Protein 6DXO (pdb70)

Secondary structure (P-SEA, 3-state):
caaaaaaacaaaaaaaaaaacaaaaaaaaccccccaaaaaaaaaaaaaaaaaaccccccccccaaaaaaaaaaaaaaaccaaaaaaaaaaccaaaaaaaaacccccccaaaaaaaacccaaaaaaaaaaaaaaaaacc/caaaaaaaaaaaaaaaaaaccaaaaaaaaaaaaacccccccaaaaaaaaaaaaaaaaaacc

Organism: Streptomyces venezuelae (strain ATCC 10712 / CBS 650.69 / DSM 40230 / JCM 4526 / NBRC 13096 / PD 04745) (NCBI:txid953739)

B-factor: mean 38.61, std 22.03, range [11.45, 143.16]

Structure (mmCIF, N/CA/C/O backbone):
data_6DXO
#
_entry.id   6DXO
#
_cell.length_a   44.409
_cell.length_b   43.375
_cell.length_c   58.715
_cell.angle_alpha   90.000
_cell.angle_beta   111.970
_cell.angle_gamma   90.000
#
_symmetry.space_group_name_H-M   'P 1 21 1'
#
loop_
_entity.id
_entity.type
_entity.pdbx_description
1 polymer 'RNA polymerase ECF-subfamily sigma factor'
2 polymer BldN
3 water water
#
loop_
_atom_site.group_PDB
_atom_site.id
_atom_site.type_symbol
_atom_site.label_atom_id
_atom_site.label_alt_id
_atom_site.label_comp_id
_atom_site.label_asym_id
_atom_site.label_entity_id
_atom_site.label_seq_id
_atom_site.pdbx_PDB_ins_code
_atom_site.Cartn_x
_atom_site.Cartn_y
_atom_site.Cartn_z
_atom_site.occupancy
_atom_site.B_iso_or_equiv
_atom_site.auth_seq_id
_atom_site.auth_comp_id
_atom_site.auth_asym_id
_atom_site.auth_atom_id
_atom_site.pdbx_PDB_model_num
ATOM 1 C CA . ASP A 1 2 ? 7.832 -8.327 34.759 1.00 52.40 2 ASP A CA 1
ATOM 2 C C . ASP A 1 2 ? 7.073 -8.740 33.505 1.00 50.77 2 ASP A C 1
ATOM 3 O O . ASP A 1 2 ? 7.613 -9.449 32.654 1.00 58.90 2 ASP A O 1
ATOM 5 N N . LEU A 1 3 ? 5.817 -8.314 33.390 1.00 35.76 3 LEU A N 1
ATOM 6 C CA . LEU A 1 3 ? 5.120 -8.459 32.123 1.00 32.14 3 LEU A CA 1
ATOM 7 C C . LEU A 1 3 ? 5.940 -7.758 31.054 1.00 23.39 3 LEU A C 1
ATOM 8 O O . LEU A 1 3 ? 5.972 -8.188 29.903 1.00 27.57 3 LEU A O 1
ATOM 13 N N . VAL A 1 4 ? 6.575 -6.653 31.439 1.00 26.20 4 VAL A N 1
ATOM 14 C CA . VAL A 1 4 ? 7.418 -5.902 30.520 1.00 23.84 4 VAL A CA 1
ATOM 15 C C . VAL A 1 4 ? 8.606 -6.758 30.113 1.00 28.88 4 VAL A C 1
ATOM 16 O O . VAL A 1 4 ? 8.879 -6.927 28.928 1.00 23.15 4 VAL A O 1
ATOM 20 N N . ASP A 1 5 ? 9.294 -7.309 31.109 1.00 35.48 5 ASP A N 1
ATOM 21 C CA . ASP A 1 5 ? 10.402 -8.233 30.865 1.00 37.20 5 ASP A CA 1
ATOM 22 C C . ASP A 1 5 ? 9.985 -9.406 29.984 1.00 32.37 5 ASP A C 1
ATOM 23 O O . ASP A 1 5 ? 10.763 -9.854 29.141 1.00 32.82 5 ASP A O 1
ATOM 28 N N . ARG A 1 6 ? 8.758 -9.899 30.160 1.00 30.22 6 ARG A N 1
ATOM 29 C CA . ARG A 1 6 ? 8.258 -10.977 29.304 1.00 32.29 6 ARG A CA 1
ATOM 30 C C . ARG A 1 6 ? 8.021 -10.548 27.849 1.00 33.92 6 ARG A C 1
ATOM 31 O O . ARG A 1 6 ? 8.257 -11.320 26.925 1.00 30.87 6 ARG A O 1
ATOM 39 N N . ALA A 1 7 ? 7.528 -9.327 27.644 1.00 26.43 7 ALA A N 1
ATOM 40 C CA . ALA A 1 7 ? 7.366 -8.807 26.289 1.00 22.62 7 ALA A CA 1
ATOM 41 C C . ALA A 1 7 ? 8.718 -8.577 25.618 1.00 21.13 7 ALA A C 1
ATOM 42 O O . ALA A 1 7 ? 8.852 -8.685 24.396 1.00 26.92 7 ALA A O 1
ATOM 44 N N . GLN A 1 8 ? 9.694 -8.175 26.417 1.00 18.42 8 GLN A N 1
ATOM 45 C CA . GLN A 1 8 ? 11.031 -7.952 25.885 1.00 24.32 8 GLN A CA 1
ATOM 46 C C . GLN A 1 8 ? 11.665 -9.293 25.491 1.00 31.15 8 GLN A C 1
ATOM 47 O O . GLN A 1 8 ? 12.787 -9.330 24.978 1.00 32.31 8 GLN A O 1
ATOM 53 N N . ALA A 1 9 ? 10.917 -10.375 25.731 1.00 34.83 9 ALA A N 1
ATOM 54 C CA . ALA A 1 9 ? 11.232 -11.719 25.228 1.00 35.48 9 ALA A CA 1
ATOM 55 C C . ALA A 1 9 ? 10.385 -12.069 24.002 1.00 37.13 9 ALA A C 1
ATOM 56 O O . ALA A 1 9 ? 10.353 -13.217 23.563 1.00 41.24 9 ALA A O 1
ATOM 58 N N . GLY A 1 10 ? 9.685 -11.083 23.458 1.00 36.79 10 GLY A N 1
ATOM 59 C CA . GLY A 1 10 ? 8.908 -11.314 22.256 1.00 44.93 10 GLY A CA 1
ATOM 60 C C . GLY A 1 10 ? 7.693 -12.209 22.439 1.00 44.01 10 GLY A C 1
ATOM 61 O O . GLY A 1 10 ? 7.096 -12.638 21.456 1.00 50.59 10 GLY A O 1
ATOM 62 N N . GLU A 1 11 ? 7.336 -12.511 23.685 1.00 41.55 11 GLU A N 1
ATOM 63 C CA . GLU A 1 11 ? 6.024 -13.094 23.961 1.00 34.36 11 GLU A CA 1
ATOM 64 C C . GLU A 1 11 ? 5.005 -12.024 23.639 1.00 31.19 11 GLU A C 1
ATOM 65 O O . GLU A 1 11 ? 4.818 -11.084 24.417 1.00 33.65 11 GLU A O 1
ATOM 71 N N . ALA A 1 12 ? 4.369 -12.163 22.479 1.00 33.58 12 ALA A N 1
ATOM 72 C CA . ALA A 1 12 ? 3.482 -11.138 21.955 1.00 35.45 12 ALA A CA 1
ATOM 73 C C . ALA A 1 12 ? 2.296 -10.901 22.877 1.00 34.10 12 ALA A C 1
ATOM 74 O O . ALA A 1 12 ? 1.862 -9.768 23.038 1.00 28.03 12 ALA A O 1
ATOM 76 N N . GLU A 1 13 ? 1.779 -11.971 23.477 1.00 34.23 13 GLU A N 1
ATOM 77 C CA . GLU A 1 13 ? 0.618 -11.871 24.358 1.00 32.68 13 GLU A CA 1
ATOM 78 C C . GLU A 1 13 ? 0.919 -11.082 25.636 1.00 31.25 13 GLU A C 1
ATOM 79 O O . GLU A 1 13 ? 0.028 -10.449 26.202 1.00 29.96 13 GLU A O 1
ATOM 85 N N . ALA A 1 14 ? 2.171 -11.113 26.089 1.00 23.05 14 ALA A N 1
ATOM 86 C CA . ALA A 1 14 ? 2.557 -10.302 27.227 1.00 21.66 14 ALA A CA 1
ATOM 87 C C . ALA A 1 14 ? 2.370 -8.824 26.896 1.00 21.48 14 ALA A C 1
ATOM 88 O O . ALA A 1 14 ? 1.911 -8.057 27.741 1.00 21.74 14 ALA A O 1
ATOM 90 N N . PHE A 1 15 ? 2.690 -8.425 25.668 1.00 18.60 15 PHE A N 1
ATOM 91 C CA . PHE A 1 15 ? 2.483 -7.020 25.298 1.00 17.72 15 PHE A CA 1
ATOM 92 C C . PHE A 1 15 ? 0.977 -6.734 25.197 1.00 20.34 15 PHE A C 1
ATOM 93 O O . PHE A 1 15 ? 0.508 -5.661 25.529 1.00 20.54 15 PHE A O 1
ATOM 101 N N . GLY A 1 16 ? 0.214 -7.719 24.760 1.00 19.57 16 GLY A N 1
ATOM 102 C CA . GLY A 1 16 ? -1.241 -7.564 24.779 1.00 16.85 16 GLY A CA 1
ATOM 103 C C . GLY A 1 16 ? -1.755 -7.289 26.182 1.00 17.98 16 GLY A C 1
ATOM 104 O O . GLY A 1 16 ? -2.636 -6.438 26.402 1.00 18.80 16 GLY A O 1
ATOM 105 N N . ARG A 1 17 ? -1.211 -8.014 27.149 1.00 15.62 17 ARG A N 1
ATOM 106 C CA . ARG A 1 17 ? -1.548 -7.808 28.546 1.00 14.33 17 ARG A CA 1
ATOM 107 C C . ARG A 1 17 ? -1.128 -6.416 29.048 1.00 17.47 17 ARG A C 1
ATOM 108 O O . ARG A 1 17 ? -1.798 -5.828 29.903 1.00 19.47 17 ARG A O 1
ATOM 116 N N . LEU A 1 18 ? -0.009 -5.901 28.553 1.00 20.48 18 LEU A N 1
ATOM 117 C CA . LEU A 1 18 ? 0.393 -4.549 28.945 1.00 17.34 18 LEU A CA 1
ATOM 118 C C . LEU A 1 18 ? -0.670 -3.561 28.441 1.00 15.08 18 LEU A C 1
ATOM 119 O O . LEU A 1 18 ? -1.068 -2.651 29.165 1.00 16.92 18 LEU A O 1
ATOM 124 N N . TYR A 1 19 ? -1.124 -3.749 27.210 1.00 17.52 19 TYR A N 1
ATOM 125 C CA . TYR A 1 19 ? -2.241 -2.960 26.690 1.00 19.46 19 TYR A CA 1
ATOM 126 C C . TYR A 1 19 ? -3.480 -3.063 27.575 1.00 18.57 19 TYR A C 1
ATOM 127 O O . TYR A 1 19 ? -4.078 -2.052 27.945 1.00 15.34 19 TYR A O 1
ATOM 136 N N . ASP A 1 20 ? -3.875 -4.285 27.935 1.00 15.82 20 ASP A N 1
ATOM 137 C CA . ASP A 1 20 ? -4.977 -4.442 28.878 1.00 18.41 20 ASP A CA 1
ATOM 138 C C . ASP A 1 20 ? -4.818 -3.614 30.155 1.00 15.69 20 ASP A C 1
ATOM 139 O O . ASP A 1 20 ? -5.757 -2.962 30.612 1.00 22.71 20 ASP A O 1
ATOM 144 N N . GLN A 1 21 ? -3.620 -3.618 30.727 1.00 15.21 21 GLN A N 1
ATOM 145 C CA . GLN A 1 21 ? -3.382 -3.005 32.021 1.00 15.67 21 GLN A CA 1
ATOM 146 C C . GLN A 1 21 ? -3.358 -1.463 31.944 1.00 19.84 21 GLN A C 1
ATOM 147 O O . GLN A 1 21 ? -3.838 -0.779 32.847 1.00 22.22 21 GLN A O 1
ATOM 153 N N . TYR A 1 22 ? -2.812 -0.940 30.857 1.00 15.34 22 TYR A N 1
ATOM 154 C CA . TYR A 1 22 ? -2.492 0.493 30.785 1.00 14.22 22 TYR A CA 1
ATOM 155 C C . TYR A 1 22 ? -3.319 1.301 29.789 1.00 18.52 22 TYR A C 1
ATOM 156 O O . TYR A 1 22 ? -3.244 2.542 29.792 1.00 15.25 22 TYR A O 1
ATOM 165 N N . SER A 1 23 ? -4.082 0.641 28.922 1.00 15.31 23 SER A N 1
ATOM 166 C CA . SER A 1 23 ? -4.711 1.393 27.826 1.00 19.43 23 SER A CA 1
ATOM 167 C C . SER A 1 23 ? -5.679 2.463 28.300 1.00 17.02 23 SER A C 1
ATOM 168 O O . SER A 1 23 ? -5.689 3.570 27.745 1.00 15.41 23 SER A O 1
ATOM 171 N N . ASP A 1 24 ? -6.474 2.169 29.330 1.00 17.68 24 ASP A N 1
ATOM 172 C CA . ASP A 1 24 ? -7.492 3.141 29.766 1.00 20.54 24 ASP A CA 1
ATOM 173 C C . ASP A 1 24 ? -6.837 4.374 30.386 1.00 18.59 24 ASP A C 1
ATOM 174 O O . ASP A 1 24 ? -7.308 5.502 30.226 1.00 16.85 24 ASP A O 1
ATOM 179 N N . THR A 1 25 ? -5.737 4.163 31.100 1.00 15.02 25 THR A N 1
ATOM 180 C CA . THR A 1 25 ? -5.021 5.293 31.689 1.00 13.26 25 THR A CA 1
ATOM 181 C C . THR A 1 25 ? -4.414 6.193 30.620 1.00 14.51 25 THR A C 1
ATOM 182 O O . THR A 1 25 ? -4.486 7.422 30.741 1.00 18.25 25 THR A O 1
ATOM 186 N N . VAL A 1 26 ? -3.797 5.599 29.593 1.00 13.05 26 VAL A N 1
ATOM 187 C CA . VAL A 1 26 ? -3.231 6.374 28.485 1.00 14.09 26 VAL A CA 1
ATOM 188 C C . VAL A 1 26 ? -4.358 7.142 27.808 1.00 17.17 26 VAL A C 1
ATOM 189 O O . VAL A 1 26 ? -4.261 8.346 27.557 1.00 14.24 26 VAL A O 1
ATOM 193 N N . TYR A 1 27 ? -5.447 6.436 27.545 1.00 12.24 27 TYR A N 1
ATOM 194 C CA . TYR A 1 27 ? -6.589 7.058 26.854 1.00 11.90 27 TYR A CA 1
ATOM 195 C C . TYR A 1 27 ? -7.115 8.253 27.630 1.00 14.92 27 TYR A C 1
ATOM 196 O O . TYR A 1 27 ? -7.381 9.319 27.052 1.00 16.51 27 TYR A O 1
ATOM 205 N N . ARG A 1 28 ? -7.265 8.090 28.935 1.00 17.17 28 ARG A N 1
ATOM 206 C CA . ARG A 1 28 ? -7.774 9.168 29.782 1.00 20.41 28 ARG A CA 1
ATOM 207 C C . ARG A 1 28 ? -6.831 10.355 29.854 1.00 21.21 28 ARG A C 1
ATOM 208 O O . ARG A 1 28 ? -7.283 11.488 29.871 1.00 18.68 28 ARG A O 1
ATOM 216 N N . TYR A 1 29 ? -5.522 10.102 29.857 1.00 11.45 29 TYR A N 1
ATOM 217 C CA . TYR A 1 29 ? -4.584 11.220 29.811 1.00 15.48 29 TYR A CA 1
ATOM 218 C C . TYR A 1 29 ? -4.763 12.028 28.512 1.00 22.04 29 TYR A C 1
ATOM 219 O O . TYR A 1 29 ? -4.806 13.278 28.516 1.00 19.05 29 TYR A O 1
ATOM 228 N N . ILE A 1 30 ? -4.898 11.308 27.405 1.00 15.15 30 ILE A N 1
ATOM 229 C CA . ILE A 1 30 ? -5.010 11.907 26.079 1.00 16.37 30 ILE A CA 1
ATOM 230 C C . ILE A 1 30 ? -6.378 12.588 25.866 1.00 17.14 30 ILE A C 1
ATOM 231 O O . ILE A 1 30 ? -6.456 13.664 25.269 1.00 21.88 30 ILE A O 1
ATOM 236 N N . TYR A 1 31 ? -7.429 11.956 26.386 1.00 14.67 31 TYR A N 1
ATOM 237 C CA . TYR A 1 31 ? -8.827 12.304 26.089 1.00 17.26 31 TYR A CA 1
ATOM 238 C C . TYR A 1 31 ? -9.105 13.796 26.249 1.00 19.38 31 TYR A C 1
ATOM 239 O O . TYR A 1 31 ? -9.800 14.409 25.430 1.00 22.74 31 TYR A O 1
ATOM 248 N N . TYR A 1 32 ? -8.571 14.359 27.326 1.00 17.59 32 TYR A N 1
ATOM 249 C CA . TYR A 1 32 ? -8.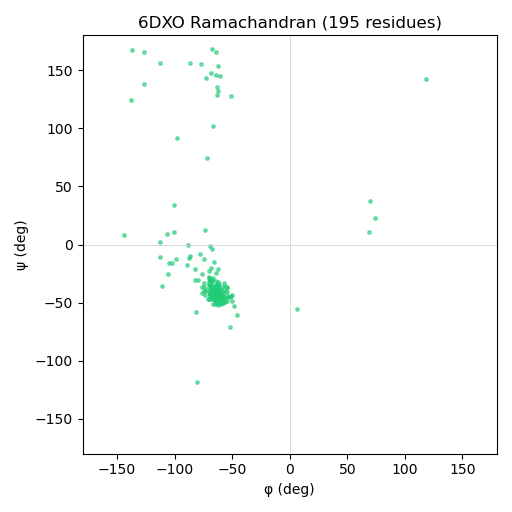923 15.714 27.723 1.00 22.67 32 TYR A CA 1
ATOM 250 C C . TYR A 1 32 ? -8.018 16.732 27.043 1.00 22.74 32 TYR A C 1
ATOM 251 O O . TYR A 1 32 ? -8.194 17.943 27.229 1.00 29.32 32 TYR A O 1
ATOM 260 N N . ARG A 1 33 ? -7.075 16.238 26.239 1.00 19.02 33 ARG A N 1
ATOM 261 C CA . ARG A 1 33 ? -6.050 17.064 25.599 1.00 17.70 33 ARG A CA 1
ATOM 262 C C . ARG A 1 33 ? -6.179 17.156 24.087 1.00 27.11 33 ARG A C 1
ATOM 26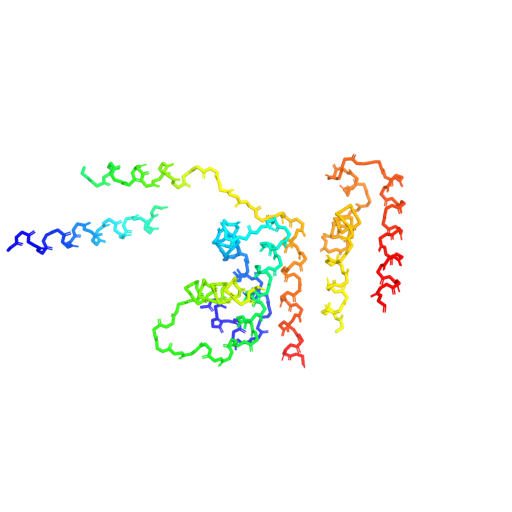3 O O . ARG A 1 33 ? -5.365 17.810 23.435 1.00 31.16 33 ARG A O 1
ATOM 271 N N . VAL A 1 34 ? -7.204 16.524 23.526 1.00 21.42 34 VAL A N 1
ATOM 272 C CA . VAL A 1 34 ? -7.382 16.558 22.088 1.00 23.28 34 VAL A CA 1
ATOM 273 C C . VAL A 1 34 ? -8.838 16.791 21.753 1.00 25.00 34 VAL A C 1
ATOM 274 O O . VAL A 1 34 ? -9.714 16.681 22.615 1.00 25.30 34 VAL A O 1
ATOM 278 N N . GLY A 1 35 ? -9.087 17.103 20.489 1.00 32.72 35 GLY A N 1
ATOM 279 C CA . GLY A 1 35 ? -10.430 17.368 20.018 1.00 36.76 35 GLY A CA 1
ATOM 280 C C . GLY A 1 35 ? -11.003 16.133 19.359 1.00 43.17 35 GLY A C 1
ATOM 281 O O . GLY A 1 35 ? -10.807 15.901 18.166 1.00 56.21 35 GLY A O 1
ATOM 282 N N . GLY A 1 36 ? -11.684 15.318 20.152 1.00 30.23 36 GLY A N 1
ATOM 283 C CA . GLY A 1 36 ? -12.465 14.225 19.614 1.00 31.72 36 GLY A CA 1
ATOM 284 C C . GLY A 1 36 ? -11.997 12.864 20.081 1.00 29.35 36 GLY A C 1
ATOM 285 O O . GLY A 1 36 ? -10.797 12.619 20.217 1.00 23.91 36 GLY A O 1
ATOM 286 N N . LYS A 1 37 ? -12.964 11.984 20.309 1.00 30.13 37 LYS A N 1
ATOM 287 C CA . LYS A 1 37 ? -12.720 10.619 20.769 1.00 30.64 37 LYS A CA 1
ATOM 288 C C . LYS A 1 37 ? -11.867 9.821 19.790 1.00 28.38 37 LYS A C 1
ATOM 289 O O . LYS A 1 37 ? -10.987 9.068 20.197 1.00 24.86 37 LYS A O 1
ATOM 295 N N . ALA A 1 38 ? -12.138 9.976 18.496 1.00 29.23 38 ALA A N 1
ATOM 296 C CA . ALA A 1 38 ? -11.365 9.294 17.460 1.00 31.88 38 ALA A CA 1
ATOM 297 C C . ALA A 1 38 ? -9.867 9.642 17.513 1.00 27.63 38 ALA A C 1
ATOM 298 O O . ALA A 1 38 ? -9.006 8.772 17.393 1.00 24.78 38 ALA A O 1
ATOM 300 N N . THR A 1 39 ? -9.557 10.921 17.673 1.00 24.41 39 THR A N 1
ATOM 301 C CA . THR A 1 39 ? -8.168 11.329 17.823 1.00 22.57 39 THR A CA 1
ATOM 302 C C . THR A 1 39 ? -7.553 10.727 19.080 1.00 23.34 39 THR A C 1
ATOM 303 O O . THR A 1 39 ? -6.420 10.231 19.051 1.00 22.17 39 THR A O 1
ATOM 307 N N . ALA A 1 40 ? -8.307 10.741 20.174 1.00 18.77 40 ALA A N 1
ATOM 308 C CA . ALA A 1 40 ? -7.813 10.169 21.432 1.00 15.87 40 ALA A CA 1
ATOM 309 C C . ALA A 1 40 ? -7.548 8.659 21.280 1.00 18.32 40 ALA A C 1
ATOM 310 O O . ALA A 1 40 ? -6.543 8.134 21.770 1.00 17.17 40 ALA A O 1
ATOM 312 N N . GLU A 1 41 ? -8.435 7.974 20.568 1.00 17.85 41 GLU A N 1
ATOM 313 C CA . GLU A 1 41 ? -8.259 6.541 20.319 1.00 21.00 41 GLU A CA 1
ATOM 314 C C . GLU A 1 41 ? -7.025 6.298 19.462 1.00 19.09 41 GLU A C 1
ATOM 315 O O . GLU A 1 41 ? -6.221 5.406 19.757 1.00 19.93 41 GLU A O 1
ATOM 321 N N . ASP A 1 42 ? -6.871 7.087 18.398 1.00 17.95 42 ASP A N 1
ATOM 322 C CA . ASP A 1 42 ? -5.742 6.932 17.480 1.00 21.66 42 ASP A CA 1
ATOM 323 C C . ASP A 1 42 ? -4.390 7.178 18.153 1.00 22.52 42 ASP A C 1
ATOM 324 O O . ASP A 1 42 ? -3.436 6.421 17.946 1.00 22.90 42 ASP A O 1
ATOM 329 N N . LEU A 1 43 ? -4.305 8.235 18.953 1.00 17.88 43 LEU A N 1
ATOM 330 C CA . LEU A 1 43 ? -3.068 8.519 19.669 1.00 18.92 43 LEU A CA 1
ATOM 331 C C . LEU A 1 43 ? -2.798 7.490 20.782 1.00 17.64 43 LEU A C 1
ATOM 332 O O . LEU A 1 43 ? -1.662 7.289 21.196 1.00 19.05 43 LEU A O 1
ATOM 337 N N . THR A 1 44 ? -3.841 6.824 21.263 1.00 16.75 44 THR A N 1
ATOM 338 C CA . THR A 1 44 ? -3.633 5.791 22.278 1.00 16.89 44 THR A CA 1
ATOM 339 C C . THR A 1 44 ? -2.935 4.630 21.599 1.00 14.83 44 THR A C 1
ATOM 340 O O . THR A 1 44 ? -1.932 4.098 22.098 1.00 15.93 44 THR A O 1
ATOM 344 N N . SER A 1 45 ? -3.450 4.258 20.436 1.00 17.04 45 SER A N 1
ATOM 345 C CA . SER A 1 45 ? -2.842 3.210 19.623 1.00 21.43 45 SER A CA 1
ATOM 346 C C . SER A 1 45 ? -1.408 3.573 19.279 1.00 22.68 45 SER A C 1
ATOM 347 O O . SER A 1 45 ? -0.498 2.774 19.470 1.00 19.06 45 SER A O 1
ATOM 350 N N . GLU A 1 46 ? -1.200 4.787 18.774 1.00 16.86 46 GLU A N 1
ATOM 351 C CA . GLU A 1 46 ? 0.166 5.223 18.451 1.00 19.47 46 GLU A CA 1
ATOM 352 C C . GLU A 1 46 ? 1.142 5.211 19.643 1.00 18.79 46 GLU A C 1
ATOM 353 O O . GLU A 1 46 ? 2.328 4.892 19.474 1.00 20.22 46 GLU A O 1
ATOM 359 N N . THR A 1 47 ? 0.654 5.554 20.832 1.00 12.99 47 THR A N 1
ATOM 360 C CA . THR A 1 47 ? 1.479 5.537 22.035 1.00 14.88 47 THR A CA 1
ATOM 361 C C . THR A 1 47 ? 2.015 4.134 22.290 1.00 18.93 47 THR A C 1
ATOM 362 O O . THR A 1 47 ? 3.208 3.933 22.484 1.00 18.19 47 THR A O 1
ATOM 366 N N . PHE A 1 48 ? 1.121 3.154 22.285 1.00 14.40 48 PHE A N 1
ATOM 367 C CA . PHE A 1 48 ? 1.570 1.781 22.483 1.00 19.23 48 PHE A CA 1
ATOM 368 C C . PHE A 1 48 ? 2.484 1.271 21.366 1.00 22.88 48 PHE A C 1
ATOM 369 O O . PHE A 1 48 ? 3.455 0.534 21.627 1.00 17.33 48 PHE A O 1
ATOM 377 N N . LEU A 1 49 ? 2.172 1.639 20.127 1.00 19.54 49 LEU A N 1
ATOM 378 C CA . LEU A 1 49 ? 2.994 1.203 19.000 1.00 30.29 49 LEU A CA 1
ATOM 379 C C . LEU A 1 49 ? 4.425 1.736 19.099 1.00 27.22 49 LEU A C 1
ATOM 380 O O . LEU A 1 49 ? 5.389 1.044 18.742 1.00 26.38 49 LEU A O 1
ATOM 385 N N . ARG A 1 50 ? 4.566 2.961 19.600 1.00 23.57 50 ARG A N 1
ATOM 386 C CA . ARG A 1 50 ? 5.885 3.554 19.766 1.00 22.96 50 ARG A CA 1
ATOM 387 C C . ARG A 1 50 ? 6.669 2.846 20.872 1.00 24.28 50 ARG A C 1
ATOM 388 O O . ARG A 1 50 ? 7.857 2.564 20.714 1.00 28.03 50 ARG A O 1
ATOM 396 N N . ALA A 1 51 ? 5.995 2.541 21.975 1.00 19.60 51 ALA A N 1
ATOM 397 C CA . ALA A 1 51 ? 6.623 1.855 23.096 1.00 21.64 51 ALA A CA 1
ATOM 398 C C . ALA A 1 51 ? 7.133 0.501 22.626 1.00 27.36 51 ALA A C 1
ATOM 399 O O . ALA A 1 51 ? 8.225 0.059 22.994 1.00 23.70 51 ALA A O 1
ATOM 401 N N . LEU A 1 52 ? 6.312 -0.150 21.815 1.00 22.55 52 LEU A N 1
ATOM 402 C CA . LEU A 1 52 ? 6.606 -1.491 21.324 1.00 18.63 52 LEU A CA 1
ATOM 403 C C . LEU A 1 52 ? 7.827 -1.446 20.435 1.00 21.89 52 LEU A C 1
ATOM 404 O O . LEU A 1 52 ? 8.756 -2.238 20.598 1.00 25.91 52 LEU A O 1
ATOM 409 N N . ARG A 1 53 ? 7.839 -0.497 19.507 1.00 23.69 53 ARG A N 1
ATOM 410 C CA . ARG A 1 53 ? 8.953 -0.366 18.574 1.00 31.79 53 ARG A CA 1
ATOM 411 C C . ARG A 1 53 ? 10.271 -0.015 19.270 1.00 31.58 53 ARG A C 1
ATOM 412 O O . ARG A 1 53 ? 11.338 -0.304 18.737 1.00 31.54 53 ARG A O 1
ATOM 420 N N . ARG A 1 54 ? 10.200 0.604 20.448 1.00 27.30 54 ARG A N 1
ATOM 421 C CA . ARG A 1 54 ? 11.415 0.971 21.177 1.00 27.01 54 ARG A CA 1
ATOM 422 C C . ARG A 1 54 ? 11.657 0.084 22.394 1.00 19.79 54 ARG A C 1
ATOM 423 O O . ARG A 1 54 ? 12.528 0.362 23.206 1.00 21.24 54 ARG A O 1
ATOM 431 N N . ILE A 1 55 ? 10.884 -0.984 22.532 1.00 21.90 55 ILE A N 1
ATOM 432 C CA . ILE A 1 55 ? 10.926 -1.734 23.772 1.00 25.23 55 ILE A CA 1
ATOM 433 C C . ILE A 1 55 ? 12.320 -2.344 24.045 1.00 24.63 55 ILE A C 1
ATOM 434 O O . ILE A 1 55 ? 12.639 -2.660 25.180 1.00 22.34 55 ILE A O 1
ATOM 439 N N . SER A 1 56 ? 13.134 -2.496 23.008 1.00 21.41 56 SER A N 1
ATOM 440 C CA . SER A 1 56 ? 14.492 -3.053 23.198 1.00 29.08 56 SER A CA 1
ATOM 441 C C . SER A 1 56 ? 15.445 -2.037 23.842 1.00 31.82 56 SER A C 1
ATOM 442 O O . SER A 1 56 ? 16.551 -2.389 24.274 1.00 36.12 56 SER A O 1
ATOM 445 N N . THR A 1 57 ? 15.022 -0.779 23.902 1.00 28.98 57 THR A N 1
ATOM 446 C CA . THR A 1 57 ? 15.855 0.270 24.506 1.00 26.98 57 THR A CA 1
ATOM 447 C C . THR A 1 57 ? 15.425 0.554 25.938 1.00 30.01 57 THR A C 1
ATOM 448 O O . THR A 1 57 ? 16.128 1.237 26.690 1.00 29.91 57 THR A O 1
ATOM 452 N N . PHE A 1 58 ? 14.257 0.039 26.302 1.00 30.49 58 PHE A N 1
ATOM 453 C CA . PHE A 1 58 ? 13.677 0.275 27.617 1.00 25.84 58 PHE A CA 1
ATOM 454 C C . PHE A 1 58 ? 14.435 -0.484 28.689 1.00 28.35 58 PHE A C 1
ATOM 455 O O . PHE A 1 58 ? 13.954 -1.492 29.212 1.00 26.39 58 PHE A O 1
ATOM 463 N N . THR A 1 59 ? 15.627 0.017 29.023 1.00 23.97 59 THR A N 1
ATOM 464 C CA . THR A 1 59 ? 16.563 -0.707 29.861 1.00 31.27 59 THR A CA 1
ATOM 465 C C . THR A 1 59 ? 17.346 0.210 30.810 1.00 33.95 59 THR A C 1
ATOM 466 O O . THR A 1 59 ? 18.287 -0.233 31.474 1.00 38.27 59 THR A O 1
ATOM 470 N N . TRP A 1 60 ? 16.966 1.484 30.865 1.00 32.55 60 TRP A N 1
ATOM 471 C CA . TRP A 1 60 ? 17.652 2.435 31.738 1.00 34.33 60 TRP A CA 1
ATOM 472 C C . TRP A 1 60 ? 17.249 2.281 33.205 1.00 32.79 60 TRP A C 1
ATOM 473 O O . TRP A 1 60 ? 16.153 1.818 33.518 1.00 32.97 60 TRP A O 1
ATOM 484 N N . GLN A 1 61 ? 18.146 2.700 34.092 1.00 33.50 61 GLN A N 1
ATOM 485 C CA . GLN A 1 61 ? 18.066 2.392 35.520 1.00 44.75 61 GLN A CA 1
ATOM 486 C C . GLN A 1 61 ? 16.706 2.556 36.221 1.00 46.48 61 GLN A C 1
ATOM 487 O O . GLN A 1 61 ? 16.161 1.592 36.765 1.00 58.44 61 GLN A O 1
ATOM 493 N N . GLY A 1 62 ? 16.164 3.768 36.224 1.00 30.70 62 GLY A N 1
ATOM 494 C CA . GLY A 1 62 ? 14.952 4.030 36.990 1.00 37.59 62 GLY A CA 1
ATOM 495 C C . GLY A 1 62 ? 13.660 4.060 36.183 1.00 42.24 62 GLY A C 1
ATOM 496 O O . GLY A 1 62 ? 12.735 4.812 36.507 1.00 44.60 62 GLY A O 1
ATOM 497 N N . ARG A 1 63 ? 13.589 3.229 35.145 1.00 39.09 63 ARG A N 1
ATOM 498 C CA . ARG A 1 63 ? 12.456 3.238 34.212 1.00 36.03 63 ARG A CA 1
ATOM 499 C C . ARG A 1 63 ? 11.145 2.752 34.837 1.00 32.59 63 ARG A C 1
ATOM 500 O O . ARG A 1 63 ? 11.135 1.887 35.704 1.00 33.32 63 ARG A O 1
ATOM 508 N N . ASP A 1 64 ? 10.035 3.319 34.376 1.00 38.21 64 ASP A N 1
ATOM 509 C CA . ASP A 1 64 ? 8.710 2.927 34.838 1.00 32.48 64 ASP A CA 1
ATOM 510 C C . ASP A 1 64 ? 7.819 2.881 33.598 1.00 28.16 64 ASP A C 1
ATOM 511 O O . ASP A 1 64 ? 7.747 3.851 32.858 1.00 28.29 64 ASP A O 1
ATOM 516 N N . PHE A 1 65 ? 7.184 1.742 33.351 1.00 27.61 65 PHE A N 1
ATOM 517 C CA . PHE A 1 65 ? 6.506 1.539 32.079 1.00 27.70 65 PHE A CA 1
ATOM 518 C C . PHE A 1 65 ? 5.290 2.455 31.878 1.00 21.23 65 PHE A C 1
ATOM 519 O O . PHE A 1 65 ? 5.143 3.065 30.820 1.00 21.53 65 PHE A O 1
ATOM 527 N N . GLY A 1 66 ? 4.439 2.546 32.897 1.00 26.60 66 GLY A N 1
ATOM 528 C CA . GLY A 1 66 ? 3.308 3.458 32.873 1.00 26.27 66 GLY A CA 1
ATOM 529 C C . GLY A 1 66 ? 3.727 4.907 32.682 1.00 24.66 66 GLY A C 1
ATOM 530 O O . GLY A 1 66 ? 3.146 5.636 31.883 1.00 19.77 66 GLY A O 1
ATOM 531 N N . ALA A 1 67 ? 4.753 5.336 33.413 1.00 21.44 67 ALA A N 1
ATOM 532 C CA . ALA A 1 67 ? 5.275 6.687 33.254 1.00 24.76 67 ALA A CA 1
ATOM 533 C C . ALA A 1 67 ? 5.832 6.912 31.852 1.00 18.89 67 ALA A C 1
ATOM 534 O O . ALA A 1 67 ? 5.687 7.978 31.282 1.00 19.55 67 ALA A O 1
ATOM 536 N N . TRP A 1 68 ? 6.450 5.882 31.282 1.00 18.23 68 TRP A N 1
ATOM 537 C CA . TRP A 1 68 ? 7.005 5.980 29.940 1.00 14.97 68 TRP A CA 1
ATOM 538 C C . TRP A 1 68 ? 5.892 6.161 28.917 1.00 20.11 68 TRP A C 1
ATOM 539 O O . TRP A 1 68 ? 5.983 6.991 28.021 1.00 19.92 68 TRP A O 1
ATOM 550 N N . LEU A 1 69 ? 4.834 5.371 29.066 1.00 17.55 69 LEU A N 1
ATOM 551 C CA . LEU A 1 69 ? 3.682 5.498 28.180 1.00 14.69 69 LEU A CA 1
ATOM 552 C C . LEU A 1 69 ? 3.146 6.936 28.233 1.00 15.42 69 LEU A C 1
ATOM 553 O O . LEU A 1 69 ? 2.882 7.544 27.216 1.00 16.72 69 LEU A O 1
ATOM 558 N N . VAL A 1 70 ? 2.993 7.464 29.435 1.00 18.94 70 VAL A N 1
ATOM 559 C CA . VAL A 1 70 ? 2.453 8.806 29.605 1.00 21.62 70 VAL A CA 1
ATOM 560 C C . VAL A 1 70 ? 3.336 9.859 28.935 1.00 21.05 70 VAL A C 1
ATOM 561 O O . VAL A 1 70 ? 2.848 10.789 28.271 1.00 17.82 70 VAL A O 1
ATOM 565 N N . THR A 1 71 ? 4.644 9.693 29.071 1.00 17.82 71 THR A N 1
ATOM 566 C CA . THR A 1 71 ? 5.561 10.639 28.464 1.00 18.23 71 THR A CA 1
ATOM 567 C C . THR A 1 71 ? 5.560 10.529 26.944 1.00 19.75 71 THR A C 1
ATOM 568 O O . THR A 1 71 ? 5.671 11.529 26.258 1.00 21.38 71 THR A O 1
ATOM 572 N N . ILE A 1 72 ? 5.389 9.313 26.417 1.00 17.81 72 ILE A N 1
ATOM 573 C CA . ILE A 1 72 ? 5.226 9.130 24.979 1.00 20.26 72 ILE A CA 1
ATOM 574 C C . ILE A 1 72 ? 3.958 9.783 24.444 1.00 20.90 72 ILE A C 1
ATOM 575 O O . ILE A 1 72 ? 3.980 10.420 23.395 1.00 23.39 72 ILE A O 1
ATOM 580 N N . ALA A 1 73 ? 2.844 9.612 25.162 1.00 15.76 73 ALA A N 1
ATOM 581 C CA . ALA A 1 73 ? 1.580 10.181 24.728 1.00 18.52 73 ALA A CA 1
ATOM 582 C C . ALA A 1 73 ? 1.695 11.697 24.767 1.00 19.46 73 ALA A C 1
ATOM 583 O O . ALA A 1 73 ? 1.216 12.377 23.875 1.00 19.44 73 ALA A O 1
ATOM 585 N N . ARG A 1 74 ? 2.333 12.207 25.812 1.00 19.50 74 ARG A N 1
ATOM 586 C CA . ARG A 1 74 ? 2.591 13.649 25.913 1.00 21.13 74 ARG A CA 1
ATOM 587 C C . ARG A 1 74 ? 3.332 14.187 24.673 1.00 21.17 74 ARG A C 1
ATOM 588 O O . ARG A 1 74 ? 2.941 15.217 24.111 1.00 26.34 74 ARG A O 1
ATOM 596 N N . ASN A 1 75 ? 4.351 13.455 24.236 1.00 22.55 75 ASN A N 1
ATOM 597 C CA . ASN A 1 75 ? 5.132 13.789 23.037 1.00 29.37 75 ASN A CA 1
ATOM 598 C C . ASN A 1 75 ? 4.241 13.776 21.787 1.00 31.76 75 ASN A C 1
ATOM 599 O O . ASN A 1 75 ? 4.330 14.664 20.943 1.00 28.86 75 ASN A O 1
ATOM 604 N N . LEU A 1 76 ? 3.378 12.765 21.671 1.00 24.30 76 LEU A N 1
ATOM 605 C CA . LEU A 1 76 ? 2.463 12.641 20.530 1.00 22.95 76 LEU A CA 1
ATOM 606 C C . LEU A 1 76 ? 1.400 13.728 20.461 1.00 26.40 76 LEU A C 1
ATOM 607 O O . LEU A 1 76 ? 1.067 14.207 19.388 1.00 30.78 76 LEU A O 1
ATOM 612 N N . VAL A 1 77 ? 0.846 14.099 21.605 1.00 24.84 77 VAL A N 1
ATOM 613 C CA . VAL A 1 77 ? -0.138 15.165 21.638 1.00 27.37 77 VAL A CA 1
ATOM 614 C C . VAL A 1 77 ? 0.541 16.481 21.246 1.00 29.35 77 VAL A C 1
ATOM 615 O O . VAL A 1 77 ? -0.024 17.262 20.491 1.00 35.65 77 VAL A O 1
ATOM 619 N N . ALA A 1 78 ? 1.757 16.696 21.742 1.00 35.63 78 ALA A N 1
ATOM 620 C CA . ALA A 1 78 ? 2.523 17.907 21.428 1.00 35.84 78 ALA A CA 1
ATOM 621 C C . ALA A 1 78 ? 2.825 17.980 19.939 1.00 40.94 78 ALA A C 1
ATOM 622 O O . ALA A 1 78 ? 2.610 19.010 19.298 1.00 48.95 78 ALA A O 1
ATOM 624 N N . ASP A 1 79 ? 3.323 16.874 19.399 1.00 36.42 79 ASP A N 1
ATOM 625 C CA . ASP A 1 79 ? 3.684 16.787 17.993 1.00 42.41 79 ASP A CA 1
ATOM 626 C C . ASP A 1 79 ? 2.464 16.597 17.094 1.00 42.94 79 ASP A C 1
ATOM 627 O O . ASP A 1 79 ? 2.577 16.659 15.870 1.00 44.04 79 ASP A O 1
ATOM 632 N N . HIS A 1 80 ? 1.300 16.379 17.700 1.00 52.61 80 HIS A N 1
ATOM 633 C CA . HIS A 1 80 ? 0.079 16.124 16.935 1.00 52.65 80 HIS A CA 1
ATOM 634 C C . HIS A 1 80 ? -0.299 17.320 16.077 1.00 57.15 80 HIS A C 1
ATOM 635 O O . HIS A 1 80 ? -0.295 17.230 14.852 1.00 64.58 80 HIS A O 1
ATOM 642 N N . SER A 1 88 ? 1.645 -6.457 6.651 1.00 55.47 114 SER A N 1
ATOM 643 C CA . SER A 1 88 ? 0.487 -7.135 6.081 1.00 54.08 114 SER A CA 1
ATOM 644 C C . SER A 1 88 ? -0.687 -7.093 7.055 1.00 57.61 114 SER A C 1
ATOM 645 O O . SER A 1 88 ? -1.670 -6.387 6.823 1.00 55.50 114 SER A O 1
ATOM 648 N N . ASN A 1 89 ? -0.580 -7.852 8.144 1.00 54.22 115 ASN A N 1
ATOM 649 C CA . ASN A 1 89 ? -1.572 -7.793 9.208 1.00 44.93 115 ASN A CA 1
ATOM 650 C C . ASN A 1 89 ? -1.746 -6.363 9.684 1.00 48.18 115 ASN A C 1
ATOM 651 O O . ASN A 1 89 ? -2.852 -5.942 10.017 1.00 44.49 115 ASN A O 1
ATOM 656 N N . ALA A 1 90 ? -0.643 -5.618 9.707 1.00 44.05 116 ALA A N 1
ATOM 657 C CA . ALA A 1 90 ? -0.686 -4.209 10.075 1.00 48.13 116 ALA A CA 1
ATOM 658 C C . ALA A 1 90 ? -1.507 -3.425 9.060 1.00 44.71 116 ALA A C 1
ATOM 659 O O . ALA A 1 90 ? -2.216 -2.492 9.418 1.00 36.03 116 ALA A O 1
ATOM 661 N N . ALA A 1 91 ? -1.394 -3.809 7.791 1.00 51.91 117 ALA A N 1
ATOM 662 C CA . ALA A 1 91 ? -2.142 -3.164 6.717 1.00 49.75 117 ALA A CA 1
ATOM 663 C C . ALA A 1 91 ? -3.593 -3.623 6.748 1.00 41.56 117 ALA A C 1
ATOM 664 O O . ALA A 1 91 ? -4.516 -2.831 6.559 1.00 44.95 117 ALA A O 1
ATOM 666 N N . LEU A 1 92 ? -3.782 -4.914 6.984 1.00 38.10 118 LEU A N 1
ATOM 667 C CA . LEU A 1 92 ? -5.119 -5.475 7.128 1.00 41.15 118 LEU A CA 1
ATOM 668 C C . LEU A 1 92 ? -5.848 -4.782 8.272 1.00 39.07 118 LEU A C 1
ATOM 669 O O . LEU A 1 92 ? -6.986 -4.351 8.126 1.00 37.94 118 LEU A O 1
ATOM 674 N N . LEU A 1 93 ? -5.170 -4.655 9.408 1.00 34.58 119 LEU A N 1
ATOM 675 C CA . LEU A 1 93 ? -5.782 -4.078 10.597 1.00 30.29 119 LEU A CA 1
ATO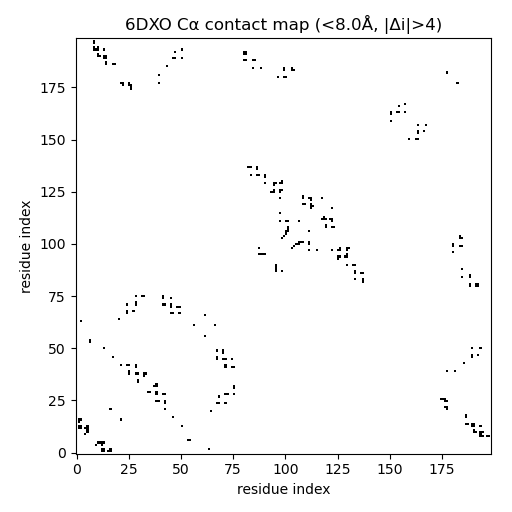M 676 C C . LEU A 1 93 ? -5.963 -2.562 10.556 1.00 29.41 119 LEU A C 1
ATOM 677 O O . LEU A 1 93 ? -6.919 -2.039 11.124 1.00 37.16 119 LEU A O 1
ATOM 682 N N . ASP A 1 94 ? -5.054 -1.841 9.906 1.00 39.59 120 ASP A N 1
ATOM 683 C CA . ASP A 1 94 ? -5.248 -0.398 9.799 1.00 43.18 120 ASP A CA 1
ATOM 684 C C . ASP A 1 94 ? -6.324 -0.095 8.751 1.00 34.60 120 ASP A C 1
ATOM 685 O O . ASP A 1 94 ? -6.994 0.932 8.809 1.00 35.36 120 ASP A O 1
ATOM 690 N N . ALA A 1 95 ? -6.503 -1.016 7.810 1.00 33.04 121 ALA A N 1
ATOM 691 C CA . ALA A 1 95 ? -7.647 -0.954 6.909 1.00 40.94 121 ALA A CA 1
ATOM 692 C C . ALA A 1 95 ? -8.949 -1.043 7.706 1.00 40.04 121 ALA A C 1
ATOM 693 O O . ALA A 1 95 ? -9.896 -0.310 7.440 1.00 36.79 121 ALA A O 1
ATOM 695 N N . VAL A 1 96 ? -8.993 -1.933 8.694 1.00 39.06 122 VAL A N 1
ATOM 696 C CA . VAL A 1 96 ? -10.192 -2.076 9.525 1.00 30.71 122 VAL A CA 1
ATOM 697 C C . VAL A 1 96 ? -10.511 -0.787 10.276 1.00 30.21 122 VAL A C 1
ATOM 698 O O . VAL A 1 96 ? -11.669 -0.405 10.419 1.00 30.51 122 VAL A O 1
ATOM 702 N N . ARG A 1 97 ? -9.469 -0.118 10.768 1.00 34.99 123 ARG A N 1
ATOM 703 C CA . ARG A 1 97 ? -9.656 1.111 11.528 1.00 38.71 123 ARG A CA 1
ATOM 704 C C . ARG A 1 97 ? -10.234 2.239 10.670 1.00 41.37 123 ARG A C 1
ATOM 705 O O . ARG A 1 97 ? -10.725 3.232 11.198 1.00 42.17 123 ARG A O 1
ATOM 713 N N . ARG A 1 98 ? -10.185 2.073 9.349 1.00 45.02 124 ARG A N 1
ATOM 714 C CA . ARG A 1 98 ? -10.677 3.095 8.420 1.00 46.11 124 ARG A CA 1
ATOM 715 C C . ARG A 1 98 ? -12.165 2.958 8.073 1.00 45.05 124 ARG A C 1
ATOM 716 O O . ARG A 1 98 ? -12.779 3.905 7.577 1.00 44.22 124 ARG A O 1
ATOM 724 N N . LEU A 1 99 ? -12.743 1.786 8.330 1.00 37.00 125 LEU A N 1
ATOM 725 C CA . LEU A 1 99 ? -14.167 1.574 8.074 1.00 31.08 125 LEU A CA 1
ATOM 726 C C . LEU A 1 99 ? -15.002 2.505 8.931 1.00 36.28 125 LEU A C 1
ATOM 727 O O . LEU A 1 99 ? -14.569 2.925 10.003 1.00 37.42 125 LEU A O 1
ATOM 732 N N . ASN A 1 100 ? -16.208 2.824 8.468 1.00 34.25 126 ASN A N 1
ATOM 733 C CA . ASN A 1 100 ? -17.127 3.623 9.261 1.00 37.75 126 ASN A CA 1
ATOM 734 C C . ASN A 1 100 ? -17.511 2.847 10.520 1.00 44.72 126 ASN A C 1
ATOM 735 O O . ASN A 1 100 ? -17.253 1.647 10.604 1.00 42.17 126 ASN A O 1
ATOM 740 N N . PRO A 1 101 ? -18.105 3.533 11.510 1.00 49.32 127 PRO A N 1
ATOM 741 C CA . PRO A 1 101 ? -18.471 2.911 12.789 1.00 49.29 127 PRO A CA 1
ATOM 742 C C . PRO A 1 101 ? -19.221 1.579 12.654 1.00 41.74 127 PRO A C 1
ATOM 743 O O . PRO A 1 101 ? -18.796 0.589 13.253 1.00 39.70 127 PRO A O 1
ATOM 747 N N . GLN A 1 102 ? -20.309 1.549 11.888 1.00 37.41 128 GLN A N 1
ATOM 748 C CA . GLN A 1 102 ? -21.092 0.323 11.743 1.00 35.68 128 GLN A CA 1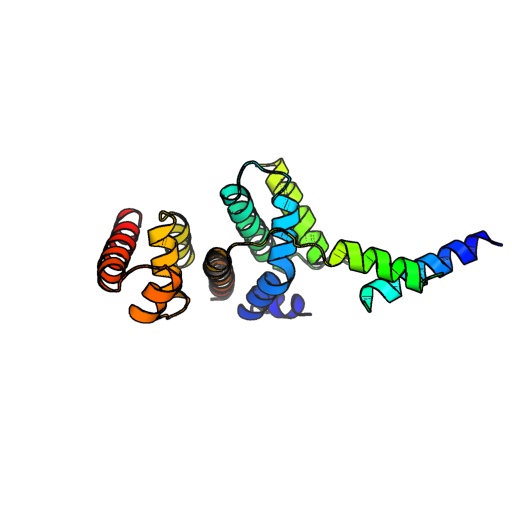
ATOM 749 C C . GLN A 1 102 ? -20.292 -0.839 11.141 1.00 31.52 128 GLN A C 1
ATOM 750 O O . GLN A 1 102 ? -20.301 -1.953 11.674 1.00 30.34 128 GLN A O 1
ATOM 756 N N . GLN A 1 103 ? -19.616 -0.586 10.026 1.00 30.75 129 GLN A N 1
ATOM 757 C CA . GLN A 1 103 ? -18.838 -1.632 9.367 1.00 33.81 129 GLN A CA 1
ATOM 758 C C . GLN A 1 103 ? -17.649 -2.076 10.219 1.00 27.43 129 GLN A C 1
ATOM 759 O O . GLN A 1 103 ? -17.305 -3.262 10.259 1.00 24.78 129 GLN A O 1
ATOM 765 N N . GLN A 1 104 ? -17.023 -1.131 10.909 1.00 27.32 130 GLN A N 1
ATOM 766 C CA . GLN A 1 104 ? -15.887 -1.493 11.760 1.00 23.36 130 GLN A CA 1
ATOM 767 C C . GLN A 1 104 ? -16.31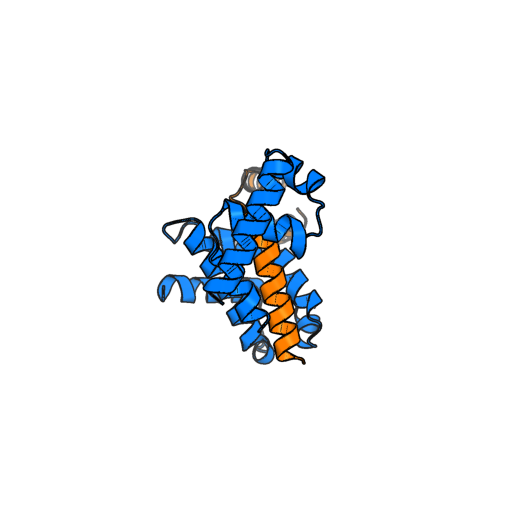8 -2.429 12.894 1.00 23.84 130 GLN A C 1
ATOM 768 O O . GLN A 1 104 ? -15.725 -3.479 13.114 1.00 24.29 130 GLN A O 1
ATOM 774 N N . GLU A 1 105 ? -17.364 -2.038 13.608 1.00 23.36 131 GLU A N 1
ATOM 775 C CA . GLU A 1 105 ? -17.898 -2.852 14.686 1.00 28.92 131 GLU A CA 1
ATOM 776 C C . GLU A 1 105 ? -18.350 -4.227 14.196 1.00 23.82 131 GLU A C 1
ATOM 777 O O . GLU A 1 105 ? -18.156 -5.227 14.887 1.00 21.49 131 GLU A O 1
ATOM 783 N N . CYS A 1 106 ? -18.965 -4.277 13.014 1.00 21.03 132 CYS A N 1
ATOM 784 C CA . CYS A 1 106 ? -19.434 -5.555 12.481 1.00 22.06 132 CYS A CA 1
ATOM 785 C C . CYS A 1 106 ? -18.265 -6.520 12.253 1.00 21.99 132 CYS A C 1
ATOM 786 O O . CYS A 1 106 ? -18.284 -7.655 12.726 1.00 21.23 132 CYS A O 1
ATOM 789 N N . VAL A 1 107 ? -17.237 -6.071 11.541 1.00 21.42 133 VAL A N 1
ATOM 790 C CA . VAL A 1 107 ? -16.087 -6.942 11.284 1.00 23.22 133 VAL A CA 1
ATOM 791 C C . VAL A 1 107 ? -15.350 -7.327 12.573 1.00 22.34 133 VAL A C 1
ATOM 792 O O . VAL A 1 107 ? -14.846 -8.435 12.697 1.00 22.93 133 VAL A O 1
ATOM 796 N N . THR A 1 108 ? -15.289 -6.410 13.530 1.00 17.09 134 THR A N 1
ATOM 797 C CA . THR A 1 108 ? -14.599 -6.683 14.793 1.00 17.71 134 THR A CA 1
ATOM 798 C C . THR A 1 108 ? -15.334 -7.765 15.584 1.00 18.29 134 THR A C 1
ATOM 799 O O . THR A 1 108 ? -14.750 -8.763 15.992 1.00 16.18 134 THR A O 1
ATOM 803 N N . LEU A 1 109 ? -16.632 -7.583 15.762 1.00 16.18 135 LEU A N 1
ATOM 804 C CA . LEU A 1 109 ? -17.428 -8.593 16.458 1.00 14.00 135 LEU A CA 1
ATOM 805 C C . LEU A 1 109 ? -17.433 -9.943 15.734 1.00 16.85 135 LEU A C 1
ATOM 806 O O . LEU A 1 109 ? -17.251 -10.977 16.366 1.00 17.86 135 LEU A O 1
ATOM 811 N N . ARG A 1 110 ? -17.662 -9.933 14.420 1.00 18.07 136 ARG A N 1
ATOM 812 C CA . ARG A 1 110 ? -17.780 -11.194 13.666 1.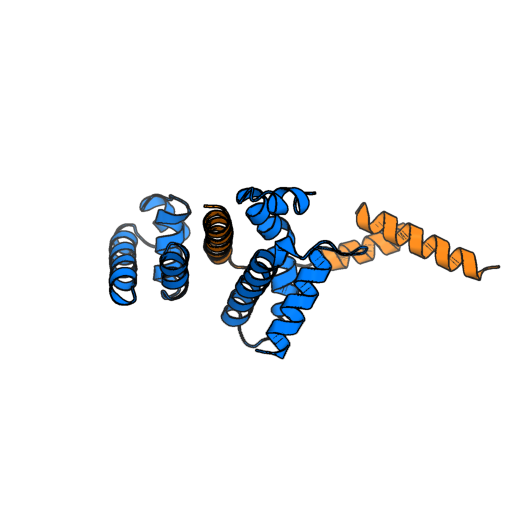00 17.78 136 ARG A CA 1
ATOM 813 C C . ARG A 1 110 ? -16.465 -11.957 13.541 1.00 25.11 136 ARG A C 1
ATOM 814 O O . ARG A 1 110 ? -16.420 -13.184 13.711 1.00 22.03 136 ARG A O 1
ATOM 822 N N . PHE A 1 111 ? -15.393 -11.238 13.231 1.00 23.27 137 PHE A N 1
ATOM 823 C CA . PHE A 1 111 ? -14.176 -11.918 12.811 1.00 21.98 137 PHE A CA 1
ATOM 824 C C . PHE A 1 111 ? -13.046 -11.813 13.826 1.00 27.63 137 PHE A C 1
ATOM 825 O O . PHE A 1 111 ? -12.296 -12.761 14.011 1.00 33.05 137 PHE A O 1
ATOM 833 N N . LEU A 1 112 ? -12.948 -10.678 14.506 1.00 21.47 138 LEU A N 1
ATOM 834 C CA . LEU A 1 112 ? -11.944 -10.542 15.565 1.00 23.16 138 LEU A CA 1
ATOM 835 C C . LEU A 1 112 ? -12.405 -11.153 16.894 1.00 30.11 138 LEU A C 1
ATOM 836 O O . LEU A 1 112 ? -11.593 -11.647 17.663 1.00 36.06 138 LEU A O 1
ATOM 841 N N . GLN A 1 113 ? -13.712 -11.145 17.156 1.00 19.62 139 GLN A N 1
ATOM 842 C CA . GLN A 1 113 ? -14.222 -11.725 18.394 1.00 17.50 139 GLN A CA 1
ATOM 843 C C . GLN A 1 113 ? -14.832 -13.111 18.153 1.00 21.00 139 GLN A C 1
ATOM 844 O O . GLN A 1 113 ? -15.073 -13.874 19.089 1.00 22.71 139 GLN A O 1
ATOM 850 N N . GLY A 1 114 ? -15.101 -13.413 16.892 1.00 22.52 140 GLY A N 1
ATOM 851 C CA . GLY A 1 114 ? -15.697 -14.685 16.539 1.00 18.07 140 GLY A CA 1
ATOM 852 C C . GLY A 1 114 ? -17.174 -14.832 16.880 1.00 23.70 140 GLY A C 1
ATOM 853 O O . GLY A 1 114 ? -17.659 -15.958 17.021 1.00 21.21 140 GLY A O 1
ATOM 854 N N . LEU A 1 115 ? -17.899 -13.721 17.022 1.00 20.22 141 LEU A N 1
ATOM 855 C CA . LEU A 1 115 ? -19.345 -13.812 17.263 1.00 19.17 141 LEU A CA 1
ATOM 856 C C . LEU A 1 115 ? -20.087 -14.240 15.995 1.00 18.08 141 LEU A C 1
ATOM 857 O O . LEU A 1 115 ? -19.717 -13.845 14.892 1.00 18.18 141 LEU A O 1
ATOM 862 N N . SER A 1 116 ? -21.132 -15.049 16.166 1.00 19.69 142 SER A N 1
ATOM 863 C CA . SER A 1 116 ? -21.974 -15.453 15.044 1.00 23.52 142 SER A CA 1
ATOM 864 C C . SER A 1 116 ? -22.756 -14.263 14.505 1.00 24.20 142 SER A C 1
ATOM 865 O O . SER A 1 116 ? -22.813 -13.219 15.140 1.00 20.90 142 SER A O 1
ATOM 868 N N . VAL A 1 117 ? -23.375 -14.422 13.336 1.00 25.88 143 VAL A N 1
ATOM 869 C CA . VAL A 1 117 ? -24.306 -13.414 12.832 1.00 26.99 143 VAL A CA 1
ATOM 870 C C . VAL A 1 117 ? -25.387 -13.089 13.865 1.00 27.81 143 VAL A C 1
ATOM 871 O O . VAL A 1 117 ? -25.690 -11.927 14.104 1.00 22.83 143 VAL A O 1
ATOM 875 N N . ALA A 1 118 ? -25.967 -14.116 14.481 1.00 22.44 144 ALA A N 1
ATOM 876 C CA . ALA A 1 118 ? -27.011 -13.902 15.483 1.00 22.78 144 ALA A CA 1
ATOM 877 C C . ALA A 1 118 ? -26.512 -13.151 16.721 1.00 23.34 144 ALA A C 1
ATOM 878 O O . ALA A 1 118 ? -27.155 -12.207 17.186 1.00 20.85 144 ALA A O 1
ATOM 880 N N . GLU A 1 119 ? -25.367 -13.573 17.254 1.00 18.52 145 GLU A N 1
ATOM 881 C CA . GLU A 1 119 ? -24.761 -12.894 18.398 1.00 23.06 145 GLU A CA 1
ATOM 882 C C . GLU A 1 119 ? -24.445 -11.442 18.034 1.00 19.37 145 GLU A C 1
ATOM 883 O O . GLU A 1 119 ? -24.780 -10.532 18.792 1.00 21.85 145 GLU A O 1
ATOM 889 N N . THR A 1 120 ? -23.831 -11.229 16.867 1.00 16.41 146 THR A N 1
ATOM 890 C CA . THR A 1 120 ? -23.532 -9.871 16.392 1.00 19.61 146 THR A CA 1
ATOM 891 C C . THR A 1 120 ? -24.800 -9.016 16.263 1.00 22.52 146 THR A C 1
ATOM 892 O O . THR A 1 120 ? -24.840 -7.844 16.654 1.00 19.65 146 THR A O 1
ATOM 896 N N . ALA A 1 121 ? -25.850 -9.605 15.715 1.00 21.55 147 ALA A N 1
ATOM 897 C CA . ALA A 1 121 ? -27.116 -8.889 15.610 1.00 25.27 147 ALA A CA 1
ATOM 898 C C . ALA A 1 121 ? -27.603 -8.411 16.979 1.00 23.90 147 ALA A C 1
ATOM 899 O O . ALA A 1 121 ? -28.002 -7.250 17.131 1.00 25.93 14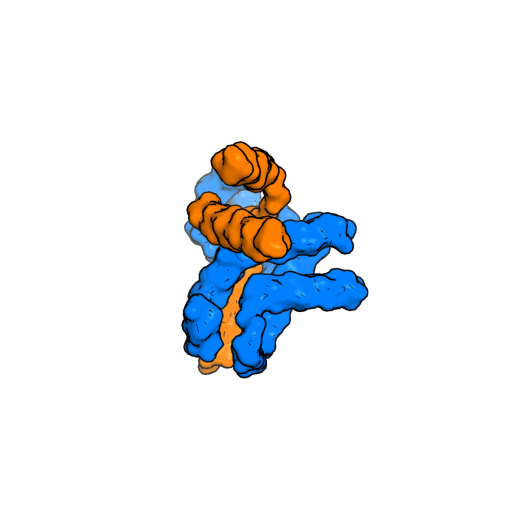7 ALA A O 1
ATOM 901 N N . ARG A 1 122 ? -27.541 -9.291 17.978 1.00 17.15 148 ARG A N 1
ATOM 902 C CA . ARG A 1 122 ? -27.984 -8.931 19.325 1.00 20.23 148 ARG A CA 1
ATOM 903 C C . ARG A 1 122 ? -27.172 -7.776 19.898 1.00 22.52 148 ARG A C 1
ATOM 904 O O . ARG A 1 122 ? -27.736 -6.836 20.465 1.00 22.98 148 ARG A O 1
ATOM 912 N N . VAL A 1 123 ? -25.845 -7.844 19.760 1.00 18.53 149 VAL A N 1
ATOM 913 C CA . VAL A 1 123 ? -24.973 -6.774 20.255 1.00 18.32 149 VAL A CA 1
ATOM 914 C C . VAL A 1 123 ? -25.199 -5.428 19.566 1.00 20.87 149 VAL A C 1
ATOM 915 O O . VAL A 1 123 ? -25.180 -4.370 20.219 1.00 20.71 149 VAL A O 1
ATOM 919 N N . MET A 1 124 ? -25.389 -5.464 18.251 1.00 20.52 150 MET A N 1
ATOM 920 C CA . MET A 1 124 ? -25.505 -4.229 17.472 1.00 28.90 150 MET A CA 1
ATOM 921 C C . MET A 1 124 ? -26.930 -3.670 17.413 1.00 25.99 150 MET A C 1
ATOM 922 O O . MET A 1 124 ? -27.136 -2.546 16.945 1.00 28.25 150 MET A O 1
ATOM 927 N N . GLY A 1 125 ? -27.895 -4.447 17.887 1.00 26.34 151 GLY A N 1
ATOM 928 C CA . GLY A 1 125 ? -29.284 -4.022 17.864 1.00 34.45 151 GLY A CA 1
ATOM 929 C C . GLY A 1 125 ? -29.835 -3.993 16.450 1.00 42.80 151 GLY A C 1
ATOM 930 O O . GLY A 1 125 ? -30.624 -3.118 16.086 1.00 40.96 151 GLY A O 1
ATOM 931 N N . LYS A 1 126 ? -29.415 -4.962 15.648 1.00 34.78 152 LYS A N 1
ATOM 932 C CA . LYS A 1 126 ? -29.881 -5.081 14.276 1.00 30.24 152 LYS A CA 1
ATOM 933 C C . LYS A 1 126 ? -30.420 -6.486 14.027 1.00 32.87 152 LYS A C 1
ATOM 934 O O . LYS A 1 126 ? -30.202 -7.388 14.826 1.00 30.28 152 LYS A O 1
ATOM 940 N N . ASN A 1 127 ? -31.151 -6.675 12.932 1.00 33.18 153 ASN A N 1
ATOM 941 C CA . ASN A 1 127 ? -31.611 -8.013 12.592 1.00 32.15 153 ASN A CA 1
ATOM 942 C C . ASN A 1 127 ? -30.548 -8.739 11.789 1.00 28.86 153 ASN A C 1
ATOM 943 O O . ASN A 1 127 ? -29.697 -8.105 11.168 1.00 31.29 153 ASN A O 1
ATOM 948 N N . GLU A 1 128 ? -30.582 -10.066 11.817 1.00 30.92 154 GLU A N 1
ATOM 949 C CA . GLU A 1 128 ? -29.565 -10.865 11.147 1.00 32.71 154 GLU A CA 1
ATOM 950 C C . GLU A 1 128 ? -29.454 -10.548 9.656 1.00 35.41 154 GLU A C 1
ATOM 951 O O . GLU A 1 128 ? -28.362 -10.606 9.090 1.00 32.12 154 GLU A O 1
ATOM 957 N N . GLY A 1 129 ? -30.577 -10.200 9.025 1.00 32.40 155 GLY A N 1
ATOM 958 C CA . GLY A 1 129 ? -30.547 -9.745 7.645 1.00 34.22 155 GLY A CA 1
ATOM 959 C C . GLY A 1 129 ? -29.662 -8.525 7.470 1.00 31.94 155 GLY A C 1
ATOM 960 O O . GLY A 1 129 ? -28.805 -8.483 6.582 1.00 30.68 155 GLY A O 1
ATOM 961 N N . ALA A 1 130 ? -29.866 -7.531 8.327 1.00 29.81 156 ALA A N 1
ATOM 962 C CA . ALA A 1 130 ? -29.048 -6.326 8.316 1.00 34.38 156 ALA A CA 1
ATOM 963 C C . ALA A 1 130 ? -27.575 -6.645 8.598 1.00 28.81 156 ALA A C 1
ATOM 964 O O . ALA A 1 130 ? -26.687 -5.994 8.052 1.00 30.54 156 ALA A O 1
ATOM 966 N N . ILE A 1 131 ? -27.314 -7.643 9.441 1.00 26.78 157 ILE A N 1
ATOM 967 C CA . ILE A 1 131 ? -25.926 -8.048 9.699 1.00 23.17 157 ILE A CA 1
ATOM 968 C C . ILE A 1 131 ? -25.299 -8.709 8.464 1.00 24.63 157 ILE A C 1
ATOM 969 O O . ILE A 1 131 ? -24.153 -8.443 8.118 1.00 23.58 157 ILE A O 1
ATOM 974 N N . LYS A 1 132 ? -26.049 -9.572 7.783 1.00 30.58 158 LYS A N 1
ATOM 975 C CA . LYS A 1 132 ? -25.500 -10.197 6.585 1.00 28.35 158 LYS A CA 1
ATOM 976 C C . LYS A 1 132 ? -25.159 -9.148 5.528 1.00 30.78 158 LYS A C 1
ATOM 977 O O . LYS A 1 132 ? -24.123 -9.235 4.872 1.00 28.09 158 LYS A O 1
ATOM 983 N N . THR A 1 133 ? -26.038 -8.163 5.359 1.00 28.77 159 THR A N 1
ATOM 984 C CA . THR A 1 133 ? -25.761 -7.065 4.444 1.00 28.15 159 THR A CA 1
ATOM 985 C C . THR A 1 133 ? -24.529 -6.282 4.901 1.00 29.18 159 THR A C 1
ATOM 986 O O . THR A 1 133 ? -23.641 -5.965 4.106 1.00 31.30 159 THR A O 1
ATOM 990 N N . LEU A 1 134 ? -24.484 -5.980 6.193 1.00 29.42 160 LEU A N 1
ATOM 991 C CA . LEU A 1 134 ? -23.433 -5.137 6.754 1.00 28.24 160 LEU A CA 1
ATOM 992 C C . LEU A 1 134 ? -22.052 -5.766 6.658 1.00 28.46 160 LEU A C 1
ATOM 993 O O . LEU A 1 134 ? -21.071 -5.087 6.339 1.00 29.35 160 LEU A O 1
ATOM 998 N N . GLN A 1 135 ? -21.961 -7.061 6.939 1.00 27.37 161 GLN A N 1
ATOM 999 C CA . GLN A 1 135 ? -20.677 -7.734 6.884 1.00 24.02 161 GLN A CA 1
ATOM 1000 C C . GLN A 1 135 ? -20.197 -7.836 5.447 1.00 25.09 161 GLN A C 1
ATOM 1001 O O . GLN A 1 135 ? -18.998 -7.831 5.184 1.00 28.96 161 GLN A O 1
ATOM 1007 N N . TYR A 1 136 ? -21.143 -7.918 4.512 1.00 31.71 162 TYR A N 1
ATOM 1008 C CA . TYR A 1 136 ? -20.777 -7.955 3.109 1.00 31.30 162 TYR A CA 1
ATOM 1009 C C . TYR A 1 136 ? -20.199 -6.612 2.671 1.00 28.34 162 TYR A C 1
ATOM 1010 O O . TYR A 1 136 ? -19.151 -6.557 2.024 1.00 34.55 162 TYR A O 1
ATOM 1019 N N . ARG A 1 137 ? -20.874 -5.528 3.039 1.00 25.04 163 ARG A N 1
ATOM 1020 C CA . ARG A 1 137 ? -20.444 -4.194 2.640 1.00 28.33 163 ARG A CA 1
ATOM 1021 C C . ARG A 1 137 ? -19.127 -3.842 3.313 1.00 31.06 163 ARG A C 1
ATOM 1022 O O . ARG A 1 137 ? -18.308 -3.113 2.755 1.00 32.96 163 ARG A O 1
ATOM 1030 N N . ALA A 1 138 ? -18.922 -4.379 4.510 1.00 32.04 164 ALA A N 1
ATOM 1031 C CA . ALA A 1 138 ? -17.712 -4.088 5.275 1.00 30.07 164 ALA A CA 1
ATOM 1032 C C . ALA A 1 138 ? -16.482 -4.745 4.666 1.00 27.33 164 ALA A C 1
ATOM 1033 O O . ALA A 1 138 ? -15.438 -4.102 4.511 1.00 32.49 164 ALA A O 1
ATOM 1035 N N . VAL A 1 139 ? -16.596 -6.023 4.323 1.00 29.72 165 VAL A N 1
ATOM 1036 C CA . VAL A 1 139 ? -15.470 -6.737 3.737 1.00 34.61 165 VAL A CA 1
ATOM 1037 C C . VAL A 1 139 ? -15.184 -6.247 2.314 1.00 36.74 165 VAL A C 1
ATOM 1038 O O . VAL A 1 139 ? -14.036 -6.253 1.866 1.00 37.13 165 VAL A O 1
ATOM 1042 N N . ARG A 1 140 ? -16.229 -5.819 1.607 1.00 38.87 166 ARG A N 1
ATOM 1043 C CA . ARG A 1 140 ? -16.052 -5.282 0.260 1.00 31.83 166 ARG A CA 1
ATOM 1044 C C . ARG A 1 140 ? -15.261 -3.977 0.308 1.00 36.80 166 ARG A C 1
ATOM 1045 O O . ARG A 1 140 ? -14.416 -3.718 -0.555 1.00 39.69 166 ARG A O 1
ATOM 1053 N N . THR A 1 141 ? -15.512 -3.176 1.340 1.00 37.07 167 THR A N 1
ATOM 1054 C CA . THR A 1 141 ? -14.781 -1.928 1.538 1.00 39.98 167 THR A CA 1
ATOM 1055 C C . THR A 1 141 ? -13.314 -2.164 1.891 1.00 42.80 167 THR A C 1
ATOM 1056 O O . THR A 1 141 ? -12.438 -1.416 1.452 1.00 45.25 167 THR A O 1
ATOM 1060 N N . LEU A 1 142 ? -13.042 -3.194 2.685 1.00 42.29 168 LEU A N 1
ATOM 1061 C CA . LEU A 1 142 ? -11.660 -3.568 2.965 1.00 42.81 168 LEU A CA 1
ATOM 1062 C C . LEU A 1 142 ? -10.975 -3.974 1.670 1.00 44.92 168 LEU A C 1
ATOM 1063 O O . LEU A 1 142 ? -9.782 -3.730 1.478 1.00 43.10 168 LEU A O 1
ATOM 1068 N N . ALA A 1 143 ? -11.741 -4.593 0.779 1.00 44.35 169 ALA A N 1
ATOM 1069 C CA . ALA A 1 143 ? -11.201 -5.086 -0.479 1.00 52.51 169 ALA A CA 1
ATOM 1070 C C . ALA A 1 143 ? -10.775 -3.947 -1.402 1.00 61.57 169 ALA A C 1
ATOM 1071 O O . ALA A 1 143 ? -9.834 -4.098 -2.184 1.00 66.87 169 ALA A O 1
ATOM 1073 N N . ARG A 1 144 ? -11.460 -2.809 -1.311 1.00 58.51 170 ARG A N 1
ATOM 1074 C CA . ARG A 1 144 ? -11.129 -1.673 -2.167 1.00 64.76 170 ARG A CA 1
ATOM 1075 C C . ARG A 1 144 ? -9.943 -0.863 -1.636 1.00 68.09 170 ARG A C 1
ATOM 1076 O O . ARG A 1 144 ? -8.935 -0.714 -2.328 1.00 63.05 170 ARG A O 1
ATOM 1084 N N . LEU A 1 145 ? -10.056 -0.350 -0.413 1.00 73.34 171 LEU A N 1
ATOM 1085 C CA . LEU A 1 145 ? -8.986 0.460 0.161 1.00 77.96 171 LEU A CA 1
ATOM 1086 C C . LEU A 1 145 ? -7.788 -0.388 0.580 1.00 79.92 171 LEU A C 1
ATOM 1087 O O . LEU A 1 145 ? -6.891 0.085 1.276 1.00 82.12 171 LEU A O 1
ATOM 1092 N N . LEU A 1 146 ? -7.781 -1.642 0.138 1.00 82.48 172 LEU A N 1
ATOM 1093 C CA . LEU A 1 146 ? -6.669 -2.547 0.392 1.00 87.20 172 LEU A CA 1
ATOM 1094 C C . LEU A 1 146 ? -6.375 -3.380 -0.850 1.00 91.67 172 LEU A C 1
ATOM 1095 O O . LEU A 1 146 ? -5.217 -3.628 -1.185 1.00 94.32 172 LEU A O 1
ATOM 1100 N N . ILE B 2 2 ? 11.771 18.631 64.390 1.00 143.16 2 ILE D N 1
ATOM 1101 C CA . ILE B 2 2 ? 11.292 17.352 64.900 1.00 143.03 2 ILE D CA 1
ATOM 1102 C C . ILE B 2 2 ? 9.971 16.958 64.250 1.00 142.39 2 ILE D C 1
ATOM 1103 O O . ILE B 2 2 ? 9.841 15.868 63.695 1.00 142.20 2 ILE D O 1
ATOM 1105 N N . ALA B 2 3 ? 8.993 17.855 64.320 1.00 142.09 3 ALA D N 1
ATOM 1106 C CA . ALA B 2 3 ? 7.668 17.593 63.768 1.00 141.89 3 ALA D CA 1
ATOM 1107 C C . ALA B 2 3 ? 7.687 17.513 62.244 1.00 141.41 3 ALA D C 1
ATOM 1108 O O . ALA B 2 3 ? 6.667 17.219 61.619 1.00 141.54 3 ALA D O 1
ATOM 1110 N N . ASN B 2 4 ? 8.849 17.773 61.651 1.00 140.30 4 ASN D N 1
ATOM 1111 C CA . ASN B 2 4 ? 8.988 17.771 60.198 1.00 138.02 4 ASN D CA 1
ATOM 1112 C C . ASN B 2 4 ? 9.113 16.368 59.609 1.00 134.14 4 ASN D C 1
ATOM 1113 O O . ASN B 2 4 ? 8.693 16.121 58.479 1.00 132.20 4 ASN D O 1
ATOM 1118 N N . VAL B 2 5 ? 9.691 15.454 60.380 1.00 132.57 5 VAL D N 1
ATOM 1119 C CA . VAL B 2 5 ? 9.884 14.080 59.929 1.00 130.14 5 VAL D CA 1
ATOM 1120 C C . VAL B 2 5 ? 8.612 13.254 60.116 1.00 125.50 5 VAL D C 1
ATOM 1121 O O . VAL B 2 5 ? 8.430 12.221 59.470 1.00 125.75 5 VAL D O 1
ATOM 1125 N N . SER B 2 6 ? 7.734 13.716 61.001 1.00 119.91 6 SER D N 1
ATOM 1126 C CA . SER B 2 6 ? 6.468 13.036 61.250 1.00 113.68 6 SER D CA 1
ATOM 1127 C C . SER B 2 6 ? 5.473 13.306 60.126 1.00 108.43 6 SER D C 1
ATOM 1128 O O . SER B 2 6 ? 4.698 12.427 59.745 1.00 106.31 6 SER D O 1
ATOM 1131 N N . ALA B 2 7 ? 5.498 14.526 59.601 1.00 104.79 7 ALA D N 1
ATOM 1132 C CA . ALA B 2 7 ? 4.668 14.879 58.456 1.00 99.34 7 ALA D CA 1
ATOM 1133 C C . ALA B 2 7 ? 5.090 14.060 57.240 1.00 94.21 7 ALA D C 1
ATOM 1134 O O . ALA B 2 7 ? 4.268 13.728 56.384 1.00 93.19 7 ALA D O 1
ATOM 1136 N N . HIS B 2 8 ? 6.379 13.738 57.173 1.00 91.61 8 HIS D N 1
ATOM 1137 C CA . HIS B 2 8 ? 6.911 12.881 56.121 1.00 88.71 8 HIS D CA 1
ATOM 1138 C C . HIS B 2 8 ? 6.418 11.446 56.279 1.00 81.14 8 HIS D C 1
ATOM 1139 O O . HIS B 2 8 ? 6.104 10.778 55.297 1.00 83.04 8 HIS D O 1
ATOM 1146 N N . ARG B 2 9 ? 6.355 10.977 57.520 1.00 71.82 9 ARG D N 1
ATOM 1147 C CA . ARG B 2 9 ? 5.981 9.594 57.796 1.00 63.17 9 ARG D CA 1
ATOM 1148 C C . ARG B 2 9 ? 4.503 9.314 57.514 1.00 48.67 9 ARG D C 1
ATOM 1149 O O . ARG B 2 9 ? 4.159 8.262 56.982 1.00 45.36 9 ARG D O 1
ATOM 1157 N N . ARG B 2 10 ? 3.633 10.246 57.884 1.00 37.29 10 ARG D N 1
ATOM 1158 C CA . ARG B 2 10 ? 2.202 10.070 57.665 1.00 47.32 10 ARG D CA 1
ATOM 1159 C C . ARG B 2 10 ? 1.905 10.068 56.170 1.00 43.30 10 ARG D C 1
ATOM 1160 O O . ARG B 2 10 ? 1.055 9.311 55.691 1.00 44.58 10 ARG D O 1
ATOM 1168 N N . ALA B 2 11 ? 2.620 10.920 55.441 1.00 42.60 11 ALA D N 1
ATOM 1169 C CA . ALA B 2 11 ? 2.508 10.976 53.989 1.00 43.21 11 ALA D CA 1
ATOM 1170 C C . ALA B 2 11 ? 2.876 9.632 53.370 1.00 41.77 11 ALA D C 1
ATOM 1171 O O . ALA B 2 11 ? 2.182 9.142 52.489 1.00 38.95 11 ALA D O 1
ATOM 1173 N N . ASN B 2 12 ? 3.964 9.032 53.841 1.00 41.99 12 ASN D N 1
ATOM 1174 C CA . ASN B 2 12 ? 4.399 7.736 53.321 1.00 43.64 12 ASN D CA 1
ATOM 1175 C C . ASN B 2 12 ? 3.442 6.600 53.689 1.00 47.68 12 ASN D C 1
ATOM 1176 O O . ASN B 2 12 ? 3.283 5.642 52.935 1.00 52.80 12 ASN D O 1
ATOM 1181 N N . ALA B 2 13 ? 2.803 6.714 54.850 1.00 47.60 13 ALA D N 1
ATOM 1182 C CA . ALA B 2 13 ? 1.824 5.726 55.290 1.00 44.53 13 ALA D CA 1
ATOM 1183 C C . ALA B 2 13 ? 0.576 5.797 54.415 1.00 43.29 13 ALA D C 1
ATOM 1184 O O . ALA B 2 13 ? 0.015 4.773 54.021 1.00 39.60 13 ALA D O 1
ATOM 1186 N N . PHE B 2 14 ? 0.150 7.019 54.121 1.00 40.58 14 PHE D N 1
ATOM 1187 C CA . PHE B 2 14 ? -0.997 7.242 53.258 1.00 37.21 14 PHE D CA 1
ATOM 1188 C C . PHE B 2 14 ? -0.712 6.676 51.870 1.00 28.58 14 PHE D C 1
ATOM 1189 O O . PHE B 2 14 ? -1.536 5.968 51.300 1.00 40.43 14 PHE D O 1
ATOM 1197 N N . ALA B 2 15 ? 0.466 6.977 51.336 1.00 33.86 15 ALA D N 1
ATOM 1198 C CA . ALA B 2 15 ? 0.851 6.479 50.023 1.00 36.94 15 ALA D CA 1
ATOM 1199 C C . ALA B 2 15 ? 0.733 4.963 49.986 1.00 44.15 15 ALA D C 1
ATOM 1200 O O . ALA B 2 15 ? 0.145 4.395 49.068 1.00 40.33 15 ALA D O 1
ATOM 1202 N N . GLN B 2 16 ? 1.290 4.312 51.004 1.00 52.79 16 GLN D N 1
ATOM 1203 C CA . GLN B 2 16 ? 1.265 2.856 51.087 1.00 51.25 16 GLN D CA 1
ATOM 1204 C C . GLN B 2 16 ? -0.156 2.316 51.228 1.00 53.44 16 GLN D C 1
ATOM 1205 O O . GLN B 2 16 ? -0.490 1.270 50.674 1.00 58.57 16 GLN D O 1
ATOM 1211 N N . ALA B 2 17 ? -0.987 3.035 51.975 1.00 48.79 17 ALA D N 1
ATOM 1212 C CA . ALA B 2 17 ? -2.385 2.662 52.143 1.00 43.78 17 ALA D CA 1
ATOM 1213 C C . ALA B 2 17 ? -3.156 2.756 50.824 1.00 50.05 17 ALA D C 1
ATOM 1214 O O . ALA B 2 17 ? -3.969 1.887 50.511 1.00 46.80 17 ALA D O 1
ATOM 1216 N N . LEU B 2 18 ? -2.905 3.812 50.053 1.00 52.27 18 LEU D N 1
ATOM 1217 C CA . LEU B 2 18 ? -3.598 3.991 48.779 1.00 49.08 18 LEU D CA 1
ATOM 1218 C C . LEU B 2 18 ? -3.335 2.814 47.851 1.00 52.01 18 LEU D C 1
ATOM 1219 O O . LEU B 2 18 ? -4.263 2.264 47.255 1.00 57.60 18 LEU D O 1
ATOM 1224 N N . GLU B 2 19 ? -2.069 2.434 47.729 1.00 53.15 19 GLU D N 1
ATOM 1225 C CA . GLU B 2 19 ? -1.702 1.268 46.939 1.00 57.46 19 GLU D CA 1
ATOM 1226 C C . GLU B 2 19 ? -2.558 0.075 47.357 1.00 57.68 19 GLU D C 1
ATOM 1227 O O . GLU B 2 19 ? -3.128 -0.621 46.516 1.00 60.96 19 GLU D O 1
ATOM 1233 N N . ASP B 2 20 ? -2.646 -0.147 48.664 1.00 55.08 20 ASP D N 1
ATOM 1234 C CA . ASP B 2 20 ? -3.430 -1.248 49.203 1.00 58.42 20 ASP D CA 1
ATOM 1235 C C . ASP B 2 20 ? -4.888 -1.102 48.801 1.00 61.16 20 ASP D C 1
ATOM 1236 O O . ASP B 2 20 ? -5.544 -2.076 48.438 1.00 60.42 20 ASP D O 1
ATOM 1241 N N . ARG B 2 21 ? -5.389 0.125 48.868 1.00 62.99 21 ARG D N 1
ATOM 1242 C CA . ARG B 2 21 ? -6.784 0.398 48.558 1.00 66.56 21 ARG D CA 1
ATOM 1243 C C . ARG B 2 21 ? -7.010 0.490 47.053 1.00 62.75 21 ARG D C 1
ATOM 1244 O O . ARG B 2 21 ? -7.669 -0.364 46.464 1.00 65.49 21 ARG D O 1
ATOM 1252 N N . GLU B 2 39 ? -8.247 9.845 61.214 1.00 86.42 39 GLU D N 1
ATOM 1253 C CA . GLU B 2 39 ? -7.076 10.585 60.759 1.00 86.61 39 GLU D CA 1
ATOM 1254 C C . GLU B 2 39 ? -6.657 10.156 59.356 1.00 85.76 39 GLU D C 1
ATOM 1255 O O . GLU B 2 39 ? -6.556 10.983 58.451 1.00 90.10 39 GLU D O 1
ATOM 1257 N N . GLN B 2 40 ? -6.417 8.860 59.183 1.00 77.78 40 GLN D N 1
ATOM 1258 C CA . GLN B 2 40 ? -5.984 8.323 57.896 1.00 65.62 40 GLN D CA 1
ATOM 1259 C C . GLN B 2 40 ? -7.109 7.568 57.191 1.00 63.62 40 GLN D C 1
ATOM 1260 O O . GLN B 2 40 ? -7.114 7.445 55.965 1.00 63.05 40 GLN D O 1
ATOM 1266 N N . GLY B 2 41 ? -8.053 7.052 57.973 1.00 58.54 41 GLY D N 1
ATOM 1267 C CA . GLY B 2 41 ? -9.192 6.342 57.422 1.00 55.93 41 GLY D CA 1
ATOM 1268 C C . GLY B 2 41 ? -10.131 7.279 56.689 1.00 53.58 41 GLY D C 1
ATOM 1269 O O . GLY B 2 41 ? -10.807 6.886 55.739 1.00 51.01 41 GLY D O 1
ATOM 1270 N N . LYS B 2 42 ? -10.177 8.529 57.136 1.00 52.20 42 LYS D N 1
ATOM 1271 C CA . LYS B 2 42 ? -11.002 9.529 56.480 1.00 57.33 42 LYS D CA 1
ATOM 1272 C C . LYS B 2 42 ? -10.360 9.929 55.156 1.00 57.20 42 LYS D C 1
ATOM 1273 O O . LYS B 2 42 ? -11.044 10.104 54.149 1.00 59.72 42 LYS D O 1
ATOM 1279 N N . LEU B 2 43 ? -9.038 10.059 55.164 1.00 58.80 43 LEU D N 1
ATOM 1280 C CA . LEU B 2 43 ? -8.299 10.411 53.959 1.00 52.93 43 LEU D CA 1
ATOM 1281 C C . LEU B 2 43 ? -8.502 9.361 52.876 1.00 44.92 43 LEU D C 1
ATOM 1282 O O . LEU B 2 43 ? -8.756 9.691 51.718 1.00 43.12 43 LEU D O 1
ATOM 1287 N N . LEU B 2 44 ? -8.390 8.095 53.258 1.00 43.94 44 LEU D N 1
ATOM 1288 C CA . LEU B 2 44 ? -8.562 6.996 52.319 1.00 46.63 44 LEU D CA 1
ATOM 1289 C C . LEU B 2 44 ? -9.978 6.969 51.755 1.00 45.40 44 LEU D C 1
ATOM 1290 O O . LEU B 2 44 ? -10.179 6.669 50.581 1.00 46.12 44 LEU D O 1
ATOM 1295 N N . ALA B 2 45 ? -10.953 7.295 52.597 1.00 40.81 45 ALA D N 1
ATOM 1296 C CA . ALA B 2 45 ? -12.350 7.304 52.180 1.00 42.99 45 ALA D CA 1
ATOM 1297 C C . ALA B 2 45 ? -12.597 8.384 51.134 1.00 40.72 45 ALA D C 1
ATOM 1298 O O . ALA B 2 45 ? -13.387 8.194 50.202 1.00 39.52 45 ALA D O 1
ATOM 1300 N N . LEU B 2 46 ? -11.924 9.519 51.294 1.00 40.31 46 LEU D N 1
ATOM 1301 C CA . LEU B 2 46 ? -12.049 10.615 50.345 1.00 42.53 46 LEU D CA 1
ATOM 1302 C C . LEU B 2 46 ? -11.424 10.234 49.004 1.00 42.15 46 LEU D C 1
ATOM 1303 O O . LEU B 2 46 ? -12.013 10.467 47.948 1.00 31.91 46 LEU D O 1
ATOM 1308 N N . ALA B 2 47 ? -10.233 9.641 49.054 1.00 41.50 47 ALA D N 1
ATOM 1309 C CA . ALA B 2 47 ? -9.554 9.194 47.842 1.00 37.91 47 ALA D CA 1
ATOM 1310 C C . ALA B 2 47 ? -10.372 8.131 47.116 1.00 34.87 47 ALA D C 1
ATOM 1311 O O . ALA B 2 47 ? -10.431 8.116 45.885 1.00 35.16 47 ALA D O 1
ATOM 1313 N N . SER B 2 48 ? -10.992 7.234 47.877 1.00 32.69 48 SER D N 1
ATOM 1314 C CA . SER B 2 48 ? -11.850 6.208 47.281 1.00 41.46 48 SER D CA 1
ATOM 1315 C C . SER B 2 48 ? -13.100 6.834 46.675 1.00 33.99 48 SER D C 1
ATOM 1316 O O . SER B 2 48 ? -13.581 6.400 45.631 1.00 32.67 48 SER D O 1
ATOM 1319 N N . GLY B 2 49 ? -13.626 7.860 47.333 1.00 35.93 49 GLY D N 1
ATOM 1320 C CA . GLY B 2 49 ? -14.787 8.567 46.825 1.00 34.49 49 GLY D CA 1
ATOM 1321 C C . GLY B 2 49 ? -14.516 9.179 45.464 1.00 35.44 49 GLY D C 1
ATOM 1322 O O . GLY B 2 49 ? -15.334 9.073 44.540 1.00 34.63 49 GLY D O 1
ATOM 1323 N N . LEU B 2 50 ? -13.356 9.822 45.338 1.00 32.34 50 LEU D N 1
ATOM 1324 C CA . LEU B 2 50 ? -12.945 10.410 44.073 1.00 30.28 50 LEU D CA 1
ATOM 1325 C C . LEU B 2 50 ? -12.688 9.335 43.021 1.00 32.65 50 LEU D C 1
ATOM 1326 O O . LEU B 2 50 ? -13.094 9.476 41.865 1.00 33.51 50 LEU D O 1
ATOM 1331 N N . GLY B 2 51 ? -12.020 8.260 43.430 1.00 33.06 51 GLY D N 1
ATOM 1332 C CA . GLY B 2 51 ? -11.678 7.175 42.525 1.00 28.76 51 GLY D CA 1
ATOM 1333 C C . GLY B 2 51 ? -12.874 6.367 42.042 1.00 40.18 51 GLY D C 1
ATOM 1334 O O . GLY B 2 51 ? -12.798 5.684 41.019 1.00 35.86 51 GLY D O 1
ATOM 1335 N N . ASP B 2 52 ? -13.984 6.446 42.772 1.00 37.11 52 ASP D N 1
ATOM 1336 C CA . ASP B 2 52 ? -15.149 5.622 42.462 1.00 46.19 52 ASP D CA 1
ATOM 1337 C C . ASP B 2 52 ? -16.077 6.264 41.439 1.00 44.29 52 ASP D C 1
ATOM 1338 O O . ASP B 2 52 ? -16.979 5.611 40.913 1.00 52.37 52 ASP D O 1
ATOM 1343 N N . LEU B 2 53 ? -15.856 7.542 41.158 1.00 36.50 53 LEU D N 1
ATOM 1344 C CA . LEU B 2 53 ? -16.604 8.224 40.112 1.00 38.17 53 LEU D CA 1
ATOM 1345 C C . LEU B 2 53 ? -16.297 7.602 38.746 1.00 46.03 53 LEU D C 1
ATOM 1346 O O . LEU B 2 53 ? -15.175 7.148 38.502 1.00 43.70 53 LEU D O 1
ATOM 1351 N N . PRO B 2 54 ? -17.302 7.561 37.855 1.00 44.98 54 PRO D N 1
ATOM 1352 C CA . PRO B 2 54 ? -17.138 6.996 36.510 1.00 40.55 54 PRO D CA 1
ATOM 1353 C C . PRO B 2 54 ? -16.116 7.775 35.677 1.00 36.86 54 PRO D C 1
ATOM 1354 O O . PRO B 2 54 ? -16.131 8.997 35.674 1.00 38.38 54 PRO D O 1
ATOM 1358 N N . LYS B 2 55 ? -15.244 7.060 34.976 1.00 36.53 55 LYS D N 1
ATOM 1359 C CA . LYS B 2 55 ? -14.229 7.692 34.139 1.00 29.51 55 LYS D CA 1
ATOM 1360 C C . LYS B 2 55 ? -14.548 7.390 32.686 1.00 43.11 55 LYS D C 1
ATOM 1361 O O . LYS B 2 55 ? -15.227 6.403 32.394 1.00 44.53 55 LYS D O 1
ATOM 1367 N N . PRO B 2 56 ? -14.076 8.240 31.764 1.00 40.06 56 PRO D N 1
ATOM 1368 C CA . PRO B 2 56 ? -14.236 7.869 30.357 1.00 39.30 56 PRO D CA 1
ATOM 1369 C C . PRO B 2 56 ? -13.523 6.559 30.046 1.00 31.07 56 PRO D C 1
ATOM 1370 O O . PRO B 2 56 ? -12.475 6.245 30.618 1.00 37.88 56 PRO D O 1
ATOM 1374 N N . GLN B 2 57 ? -14.127 5.787 29.151 1.00 46.20 57 GLN D N 1
ATOM 1375 C CA . GLN B 2 57 ? -13.648 4.454 28.832 1.00 46.58 57 GLN D CA 1
ATOM 1376 C C . GLN B 2 57 ? -13.430 4.290 27.337 1.00 28.82 57 GLN D C 1
ATOM 1377 O O . GLN B 2 57 ? -14.234 4.759 26.525 1.00 27.28 57 GLN D O 1
ATOM 1383 N N . LEU B 2 58 ? -12.327 3.641 26.983 1.00 27.12 58 LEU D N 1
ATOM 1384 C CA . LEU B 2 58 ? -12.057 3.277 25.598 1.00 26.10 58 LEU D CA 1
ATOM 1385 C C . LEU B 2 58 ? -13.144 2.327 25.148 1.00 18.08 58 LEU D C 1
ATOM 1386 O O . LEU B 2 58 ? -13.457 1.380 25.865 1.00 18.66 58 LEU D O 1
ATOM 1391 N N . ASP B 2 59 ? -13.713 2.589 23.973 1.00 20.33 59 ASP D N 1
ATOM 1392 C CA . ASP B 2 59 ? -14.736 1.740 23.381 1.00 20.37 59 ASP D CA 1
ATOM 1393 C C . ASP B 2 59 ? -14.266 0.284 23.362 1.00 22.73 59 ASP D C 1
ATOM 1394 O O . ASP B 2 59 ? -13.193 -0.005 22.868 1.00 17.63 59 ASP D O 1
ATOM 1399 N N . PRO B 2 60 ? -15.085 -0.635 23.887 1.00 24.61 60 PRO D N 1
ATOM 1400 C CA . PRO B 2 60 ? -14.693 -2.054 23.834 1.00 23.05 60 PRO D CA 1
ATOM 1401 C C . PRO B 2 60 ? -14.304 -2.534 22.448 1.00 17.51 60 PRO D C 1
ATOM 1402 O O . PRO B 2 60 ? -13.303 -3.227 22.327 1.00 20.51 60 PRO D O 1
ATOM 1406 N N . GLU B 2 61 ? -15.070 -2.207 21.408 1.00 15.71 61 GLU D N 1
ATOM 1407 C CA . GLU B 2 61 ? -14.708 -2.723 20.090 1.00 14.81 61 GLU D CA 1
ATOM 1408 C C . GLU B 2 61 ? -13.433 -2.094 19.520 1.00 20.21 61 GLU D C 1
ATOM 1409 O O . GLU B 2 61 ? -12.701 -2.723 18.757 1.00 23.99 61 GLU D O 1
ATOM 1415 N N . VAL B 2 62 ? -13.145 -0.861 19.919 1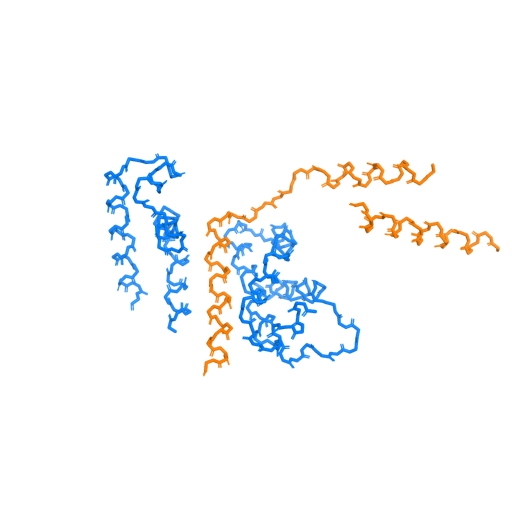.00 19.00 62 VAL D N 1
ATOM 1416 C CA . VAL B 2 62 ? -11.839 -0.277 19.605 1.00 17.11 62 VAL D CA 1
ATOM 1417 C C . VAL B 2 62 ? -10.688 -1.027 20.306 1.00 17.07 62 VAL D C 1
ATOM 1418 O O . VAL B 2 62 ? -9.647 -1.286 19.697 1.00 17.12 62 VAL D O 1
ATOM 1422 N N . LYS B 2 63 ? -10.865 -1.355 21.581 1.00 12.50 63 LYS D N 1
ATOM 1423 C CA . LYS B 2 63 ? -9.852 -2.161 22.280 1.00 13.02 63 LYS D CA 1
ATOM 1424 C C . LYS B 2 63 ? -9.536 -3.465 21.546 1.00 15.28 63 LYS D C 1
ATOM 1425 O O . LYS B 2 63 ? -8.375 -3.912 21.501 1.00 13.23 63 LYS D O 1
ATOM 1431 N N . VAL B 2 64 ? -10.566 -4.122 21.013 1.00 17.16 64 VAL D N 1
ATOM 1432 C CA . VAL B 2 64 ? -10.317 -5.386 20.321 1.00 15.36 64 VAL D CA 1
ATOM 1433 C C . VAL B 2 64 ? -9.327 -5.184 19.174 1.00 16.81 64 VAL D C 1
ATOM 1434 O O . VAL B 2 64 ? -8.359 -5.929 19.024 1.00 15.01 64 VAL D O 1
ATOM 1438 N N . VAL B 2 65 ? -9.547 -4.138 18.387 1.00 13.52 65 VAL D N 1
ATOM 1439 C CA . VAL B 2 65 ? -8.753 -3.931 17.189 1.00 17.38 65 VAL D CA 1
ATOM 1440 C C . VAL B 2 65 ? -7.353 -3.456 17.558 1.00 17.09 65 VAL D C 1
ATOM 1441 O O . VAL B 2 65 ? -6.347 -3.946 17.012 1.00 17.11 65 VAL D O 1
ATOM 1445 N N . GLN B 2 66 ? -7.277 -2.532 18.507 1.00 15.54 66 GLN D N 1
ATOM 1446 C CA . GLN B 2 66 ? -5.956 -2.024 18.912 1.00 15.00 66 GLN D CA 1
ATOM 1447 C C . GLN B 2 66 ? -5.092 -3.128 19.505 1.00 15.90 66 GLN D C 1
ATOM 1448 O O . GLN B 2 66 ? -3.905 -3.221 19.208 1.00 19.28 66 GLN D O 1
ATOM 1454 N N . ARG B 2 67 ? -5.677 -3.931 20.383 1.00 16.54 67 ARG D N 1
ATOM 1455 C CA . ARG B 2 67 ? -4.941 -5.035 21.005 1.00 14.22 67 ARG D CA 1
ATOM 1456 C C . ARG B 2 67 ? -4.420 -6.001 19.943 1.00 21.88 67 ARG D C 1
ATOM 1457 O O . ARG B 2 67 ? -3.278 -6.467 20.019 1.00 18.37 67 ARG D O 1
ATOM 1465 N N . ALA B 2 68 ? -5.268 -6.327 18.971 1.00 19.12 68 ALA D N 1
ATOM 1466 C CA . ALA B 2 68 ? -4.875 -7.233 17.901 1.00 22.40 68 ALA D CA 1
ATOM 1467 C C . ALA B 2 68 ? -3.758 -6.609 17.061 1.00 24.56 68 ALA D C 1
ATOM 1468 O O . ALA B 2 68 ? -2.789 -7.279 16.699 1.00 22.55 68 ALA D O 1
ATOM 1470 N N . GLN B 2 69 ? -3.879 -5.315 16.771 1.00 19.28 69 GLN D N 1
ATOM 1471 C CA . GLN B 2 69 ? -2.815 -4.610 16.052 1.00 19.11 69 GLN D CA 1
ATOM 1472 C C . GLN B 2 69 ? -1.486 -4.699 16.807 1.00 20.55 69 GLN D C 1
ATOM 1473 O O . GLN B 2 69 ? -0.428 -4.858 16.198 1.00 22.02 69 GLN D O 1
ATOM 1479 N N . LEU B 2 70 ? -1.528 -4.591 18.127 1.00 19.66 70 LEU D N 1
ATOM 1480 C CA . LEU B 2 70 ? -0.273 -4.592 18.888 1.00 17.14 70 LEU D CA 1
ATOM 1481 C C . LEU B 2 70 ? 0.353 -5.986 18.976 1.00 21.25 70 LEU D C 1
ATOM 1482 O O . LEU B 2 70 ? 1.584 -6.154 18.868 1.00 23.44 70 LEU D O 1
ATOM 1487 N N . VAL B 2 71 ? -0.488 -6.989 19.172 1.00 21.19 71 VAL D N 1
ATOM 1488 C CA . VAL B 2 71 ? -0.006 -8.363 19.245 1.00 23.84 71 VAL D CA 1
ATOM 1489 C C . VAL B 2 71 ? 0.595 -8.768 17.900 1.00 30.18 71 VAL D C 1
ATOM 1490 O O . VAL B 2 71 ? 1.647 -9.404 17.852 1.00 26.85 71 VAL D O 1
ATOM 1494 N N . ALA B 2 72 ? -0.067 -8.381 16.811 1.00 26.59 72 ALA D N 1
ATOM 1495 C CA . ALA B 2 72 ? 0.441 -8.635 15.465 1.00 26.12 72 ALA D CA 1
ATOM 1496 C C . ALA B 2 72 ? 1.768 -7.909 15.214 1.00 32.50 72 ALA D C 1
ATOM 1497 O O . ALA B 2 72 ? 2.707 -8.493 14.683 1.00 34.00 72 ALA D O 1
ATOM 1499 N N . ALA B 2 73 ? 1.844 -6.631 15.583 1.00 23.86 73 ALA D N 1
ATOM 1500 C CA . ALA B 2 73 ? 3.091 -5.882 15.412 1.00 25.53 73 ALA D CA 1
ATOM 1501 C C . ALA B 2 73 ? 4.235 -6.584 16.127 1.00 30.63 73 ALA D C 1
ATOM 1502 O O . ALA B 2 73 ? 5.350 -6.641 15.613 1.00 30.53 73 ALA D O 1
ATOM 1504 N N . MET B 2 74 ? 3.959 -7.119 17.313 1.00 26.47 74 MET D N 1
ATOM 1505 C CA . MET B 2 74 ? 4.962 -7.855 18.077 1.00 24.33 74 MET D CA 1
ATOM 1506 C C . MET B 2 74 ? 5.392 -9.130 17.370 1.00 29.28 74 MET D C 1
ATOM 1507 O O . MET B 2 74 ? 6.590 -9.421 17.260 1.00 29.34 74 MET D O 1
ATOM 1512 N N . GLU B 2 75 ? 4.410 -9.903 16.911 1.00 33.16 75 GLU D N 1
ATOM 1513 C CA . GLU B 2 75 ? 4.695 -11.125 16.171 1.00 34.39 75 GLU D CA 1
ATOM 1514 C C . GLU B 2 75 ? 5.454 -10.815 14.877 1.00 33.28 75 GLU D C 1
ATOM 1515 O O . GLU B 2 75 ? 6.283 -11.606 14.437 1.00 39.09 75 GLU D O 1
ATOM 1521 N N . ALA B 2 76 ? 5.187 -9.656 14.283 1.00 31.91 76 ALA D N 1
ATOM 1522 C CA . ALA B 2 76 ? 5.910 -9.228 13.095 1.00 34.11 76 ALA D CA 1
ATOM 1523 C C . ALA B 2 76 ? 7.361 -8.889 13.452 1.00 42.14 76 ALA D C 1
ATOM 1524 O O . ALA B 2 76 ? 8.275 -9.119 12.663 1.00 50.68 76 ALA D O 1
ATOM 1526 N N . MET B 2 77 ? 7.559 -8.346 14.647 1.00 37.61 77 MET D N 1
ATOM 1527 C CA . MET B 2 77 ? 8.892 -7.981 15.120 1.00 44.25 77 MET D CA 1
ATOM 1528 C C . MET B 2 77 ? 9.731 -9.218 15.421 1.00 46.92 77 MET D C 1
ATOM 1529 O O . MET B 2 77 ? 10.959 -9.188 15.313 1.00 50.61 77 MET D O 1
ATOM 1534 N N . LEU B 2 78 ? 9.059 -10.305 15.787 1.00 49.69 78 LEU D N 1
ATOM 1535 C CA . LEU B 2 78 ? 9.721 -11.520 16.259 1.00 59.50 78 LEU D CA 1
ATOM 1536 C C . LEU B 2 78 ? 9.734 -12.644 15.224 1.00 68.03 78 LEU D C 1
ATOM 1537 O O . LEU B 2 78 ? 10.488 -13.612 15.356 1.00 71.51 78 LEU D O 1
ATOM 1542 N N . MET B 2 79 ? 8.900 -12.514 14.198 1.00 69.84 79 MET D N 1
ATOM 1543 C CA . MET B 2 79 ? 8.799 -13.535 13.158 1.00 72.84 79 MET D CA 1
ATOM 1544 C C . MET B 2 79 ? 10.145 -13.781 12.483 1.00 73.09 79 MET D C 1
ATOM 1545 O O . MET B 2 79 ? 10.580 -14.925 12.345 1.00 75.19 79 MET D O 1
#

Sequence (199 aa):
DLVDRAQAGEAEAFGRLYDQYSDTVYRYIYYRVGGKATAEDLTSETFLRALRRISTFTWQGRDFGAWLVTIARNLVADHSNAALLDAVRRLNPQQQECVTLRFLQGLSVAETARVMGKNEGAIKTLQYRAVRTLARLLIANVSAHRRANAFAQALEDREQGKLLALASGLGDLPKPQLDPEVKVVQRAQLVAAMEAMLM

Nearest PDB structures (foldseek):
  6dxo-assembly1_A  TM=1.007E+00  e=3.614E-18  Streptomyces venezuelae ATCC 10712
  6in7-assembly1_B  TM=5.389E-01  e=1.816E-04  Pseudomonas aeruginosa PAO1
  4nqw-assembly1_A  TM=4.890E-01  e=6.344E-05  Mycobacterium tuberculosis
  3hug-assembly6_K  TM=8.969E-01  e=7.031E-02  Mycobacterium tuberculosis H37Rv
  2h27-assembly2_D  TM=8.974E-01  e=7.392E-02  Escherichia coli K-12

InterPro domains:
  IPR007627 RNA polymerase sigma-70 region 2 [PF04542] (102-169)
  IPR013249 RNA polymerase sigma factor 70, region 4 type 2 [PF08281] (201-252)
  IPR013324 RNA polymerase sigma factor, region 3/4-like [SSF88659] (186-256)
  IPR013325 RNA polymerase sigma factor, region 2 [SSF88946] (80-188)
  IPR014284 RNA polymerase sigma-70-like domain [TIGR02937] (97-254)
  IPR014298 ECF RNA polymerase sigma factor BldN-like [TIGR02952] (87-256)
  IPR036388 Winged helix-like DNA-binding domain superfamily [G3DSA:1.10.10.10] (179-258)
  IPR039425 RNA polymerase sigma-70-like [PTHR43133] (81-258)

Foldseek 3Di:
DDLVDVLVVPVVDLVVVCVVQLVVQLVLQVVLDDDSLVSNVLSVVLSVVCSVCSPVQPDDPDDSNVSSNVSSVVCSVVPVVVLLVVLLSPDDPQLSLLCCVCPVVVDDLCRSCVVVVHDSVVSVVSPVVSVVSSVVVD/DVVVVVVVVVVVLVVVCVVPVNVVVNVVVVVVVVDDDDDDDPVVVVVVVVVVVVVVVVVVD

Radius of gyration: 20.91 Å; Cα contacts (8 Å, |Δi|>4): 171; chains: 2; bounding box: 50×33×67 Å

Solvent-accessible surface area: 11901 Å² total; per-residue (Å²): 95,46,24,90,113,1,63,75,12,78,10,75,0,0,0,107,2,2,58,108,51,0,44,71,2,1,60,46,0,75,151,127,28,75,44,110,64,33,1,11,76,18,0,11,52,0,0,35,71,0,4,128,123,6,84,76,5,90,120,175,73,93,89,10,13,53,29,0,47,47,10,0,133,80,17,32,84,120,137,128,88,65,40,80,13,53,0,9,53,124,9,76,106,65,30,18,46,0,6,1,5,46,111,69,89,58,40,48,25,34,94,0,1,168,84,27,71,76,102,68,44,37,0,125,56,16,36,140,122,0,70,99,22,20,77,150,67,111,129,86,95,89,57,45,123,175,160,60,102,48,53,53,101,17,69,134,116,172,128,72,51,131,82,36,54,96,34,25,40,133,41,110,108,128,91,35,134,4,58,95,28,12,49,30,0,0,59,31,23,0,26,17,24,5,96,80,102,111,123